Protein AF-A0ABD5V7X1-F1 (afdb_monomer_lite)

Organism: NCBI:txid175632

InterPro domains:
  IPR017853 Glycoside hydrolase superfamily [SSF51445] (12-212)
  IPR024778 Putative cellulase [PF12876] (12-210)

Foldseek 3Di:
DELVPDPDDFQEDELEAQCFLQCDVVGPNVDLLVVVVVCVVVPGQEYEYELLLLVLLVPQQDWWWFADLDCDDPRGDNGIGTGRSPPSVLVNLVSSVVVNRAYEYEHLNGQTPVRSLLVDQALVSLLSSVLSVVVVCVVSVRPVSYHAYASWEAPPPCSRPVNQANPPDPDGDACPDPVNVCSQVSNVVSNCVSVVPHHYHHDHDPGPPDDPPPDPPPPDD

Radius of gyration: 17.66 Å; chains: 1; bounding box: 49×40×43 Å

Secondary structure (DSSP, 8-state):
--GGG-SS---EEEEETHHHHT-STTSTTS-HHHHHHHHHHTT--EEEE---HHHHTT-TT-EEEE--S-SS-SSS-SS-EEEE-TTHHHHHHHHHHTTT-EEEEE------TT-GGGG--SHHHHHHHHHHHHHHHHHTT-GGGEEEEESSTTTT-TTT-TTTS-TTSSSPPPTTSHHHHHHHHHHHHHHHHH-TTS-EE----S-TT--TT--------

pLDDT: mean 90.42, std 16.02, range [33.44, 98.94]

Structure (mmCIF, N/CA/C/O backbone):
data_AF-A0ABD5V7X1-F1
#
_entry.id   AF-A0ABD5V7X1-F1
#
loop_
_atom_site.group_PDB
_atom_site.id
_atom_site.type_symbol
_atom_site.label_atom_id
_atom_site.label_alt_id
_atom_site.label_comp_id
_atom_site.label_asym_id
_atom_site.label_entity_id
_atom_site.label_seq_id
_atom_site.pdbx_PDB_ins_code
_atom_site.Cartn_x
_atom_site.Cartn_y
_atom_site.Cartn_z
_atom_site.occupancy
_atom_site.B_iso_or_equiv
_atom_site.auth_seq_id
_atom_site.auth_comp_id
_atom_site.auth_asym_id
_atom_site.auth_atom_id
_atom_site.pdbx_PDB_model_num
ATOM 1 N N . MET A 1 1 ? -12.935 -12.670 7.400 1.00 51.75 1 MET A N 1
ATOM 2 C CA . MET A 1 1 ? -14.136 -12.835 6.517 1.00 51.75 1 MET A CA 1
ATOM 3 C C . MET A 1 1 ? -13.842 -12.138 5.198 1.00 51.75 1 MET A C 1
ATOM 5 O O . MET A 1 1 ? -13.553 -10.950 5.226 1.00 51.75 1 MET A O 1
ATOM 9 N N . THR A 1 2 ? -13.835 -12.841 4.062 1.00 59.59 2 THR A N 1
ATOM 10 C CA . THR A 1 2 ? -13.321 -12.247 2.813 1.00 59.59 2 THR A CA 1
ATOM 11 C C . THR A 1 2 ? -14.348 -11.314 2.163 1.00 59.59 2 THR A C 1
ATOM 13 O O . THR A 1 2 ? -15.548 -11.418 2.426 1.00 59.59 2 THR A O 1
ATOM 16 N N . ILE A 1 3 ? -13.913 -10.400 1.283 1.00 69.62 3 ILE A N 1
ATOM 17 C CA . ILE A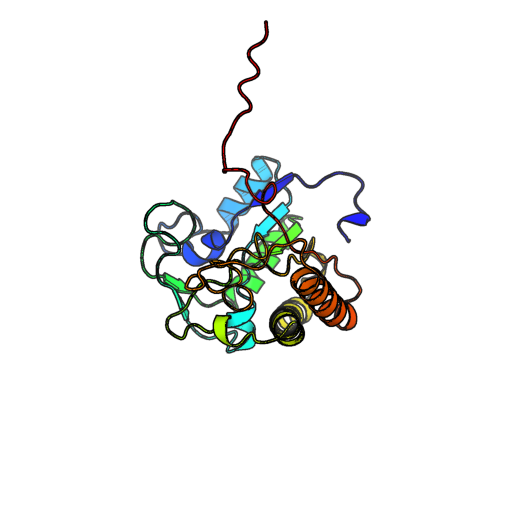 1 3 ? -14.821 -9.458 0.598 1.00 69.62 3 ILE A CA 1
ATOM 18 C C . ILE A 1 3 ? -15.945 -10.155 -0.191 1.00 69.62 3 ILE A C 1
ATOM 20 O O . ILE A 1 3 ? -16.997 -9.558 -0.408 1.00 69.62 3 ILE A O 1
ATOM 24 N N . VAL A 1 4 ? -15.746 -11.415 -0.601 1.00 68.62 4 VAL A N 1
ATOM 25 C CA . VAL A 1 4 ? -16.754 -12.197 -1.336 1.00 68.62 4 VAL A CA 1
ATOM 26 C C . VAL A 1 4 ? -17.822 -12.819 -0.435 1.00 68.62 4 VAL A C 1
ATOM 28 O O . VAL A 1 4 ? -18.866 -13.218 -0.943 1.00 68.62 4 VAL A O 1
ATOM 31 N N . ASP A 1 5 ? -17.596 -12.856 0.879 1.00 70.94 5 ASP A N 1
ATOM 32 C CA . ASP A 1 5 ? -18.510 -13.466 1.851 1.00 70.94 5 ASP A CA 1
ATOM 33 C C . ASP A 1 5 ? -19.473 -12.445 2.484 1.00 70.94 5 ASP A C 1
ATOM 35 O O . ASP A 1 5 ? -20.311 -12.816 3.303 1.00 70.94 5 ASP A O 1
ATOM 39 N N . ARG A 1 6 ? -19.349 -11.151 2.153 1.00 76.62 6 ARG A N 1
ATOM 40 C CA . ARG A 1 6 ? -20.097 -10.064 2.809 1.00 76.62 6 ARG A CA 1
ATOM 41 C C . ARG A 1 6 ? -21.517 -9.902 2.264 1.00 76.62 6 ARG A C 1
ATOM 43 O O . ARG A 1 6 ? -21.729 -9.832 1.056 1.00 76.62 6 ARG A O 1
ATOM 50 N N . ASP A 1 7 ? -22.466 -9.696 3.179 1.00 85.38 7 ASP A N 1
ATOM 51 C CA . ASP A 1 7 ? -23.884 -9.449 2.869 1.00 85.38 7 ASP A CA 1
ATOM 52 C C . ASP A 1 7 ? -24.161 -8.047 2.290 1.00 85.38 7 ASP A C 1
ATOM 54 O O . ASP A 1 7 ? -25.233 -7.792 1.736 1.00 85.38 7 ASP A O 1
ATOM 58 N N . SER A 1 8 ? -23.208 -7.115 2.412 1.00 89.38 8 SER A N 1
ATOM 59 C CA . SER A 1 8 ? -23.331 -5.744 1.911 1.00 89.38 8 SER A CA 1
ATOM 60 C C . SER A 1 8 ? -22.015 -5.204 1.334 1.00 89.38 8 SER A C 1
ATOM 62 O O . SER A 1 8 ? -20.938 -5.587 1.803 1.00 89.38 8 SER A O 1
ATOM 64 N N . PRO A 1 9 ? -22.072 -4.256 0.375 1.00 93.00 9 PRO A N 1
ATOM 65 C CA . PRO A 1 9 ? -20.883 -3.575 -0.137 1.00 93.00 9 PRO A CA 1
ATOM 66 C C . PRO A 1 9 ? -20.102 -2.824 0.951 1.00 93.00 9 PRO A C 1
ATOM 68 O O . PRO A 1 9 ? -20.678 -2.376 1.943 1.00 93.00 9 PRO A O 1
ATOM 71 N N . LEU A 1 10 ? -18.800 -2.638 0.721 1.00 94.44 10 LEU A N 1
ATOM 72 C CA . LEU A 1 10 ? -17.956 -1.749 1.519 1.00 94.44 10 LEU A CA 1
ATOM 73 C C . LEU A 1 10 ? -18.088 -0.301 1.026 1.00 94.44 10 LEU A C 1
ATOM 75 O O . LEU A 1 10 ? -18.021 -0.035 -0.177 1.00 94.44 10 LEU A O 1
ATOM 79 N N . ALA A 1 11 ? -18.227 0.635 1.959 1.00 97.19 11 ALA A N 1
ATOM 80 C CA . ALA A 1 11 ? -18.038 2.056 1.713 1.00 97.19 11 ALA A CA 1
ATOM 81 C C . ALA A 1 11 ? -16.560 2.377 1.958 1.00 97.19 11 ALA A C 1
ATOM 83 O O . ALA A 1 11 ? -16.112 2.433 3.104 1.00 97.19 11 ALA A O 1
ATOM 84 N N . ILE A 1 12 ? -15.801 2.549 0.873 1.00 97.75 12 ILE A N 1
ATOM 85 C CA . ILE A 1 12 ? -14.340 2.663 0.911 1.00 97.75 12 ILE A CA 1
ATOM 86 C C . ILE A 1 12 ? -13.846 4.085 0.628 1.00 97.75 12 ILE A C 1
ATOM 88 O O . ILE A 1 12 ? -14.340 4.748 -0.285 1.00 97.75 12 ILE A O 1
ATOM 92 N N . ALA A 1 13 ? -12.834 4.524 1.378 1.00 98.06 13 ALA A N 1
ATOM 93 C CA . ALA A 1 13 ? -12.051 5.724 1.087 1.00 98.06 13 ALA A CA 1
ATOM 94 C C . ALA A 1 13 ? -10.600 5.354 0.739 1.00 98.06 13 ALA A C 1
ATOM 96 O O . ALA A 1 13 ? -10.020 4.446 1.325 1.00 98.06 13 ALA A O 1
ATOM 97 N N . MET A 1 14 ? -9.997 6.053 -0.224 1.00 97.81 14 MET A N 1
ATOM 98 C CA . MET A 1 14 ? -8.575 5.893 -0.533 1.00 97.81 14 MET A CA 1
ATOM 99 C C . MET A 1 14 ? -7.770 6.908 0.270 1.00 97.81 14 MET A C 1
ATOM 101 O O . MET A 1 14 ? -7.997 8.107 0.124 1.00 97.81 14 MET A O 1
ATOM 105 N N . TRP A 1 15 ? -6.853 6.416 1.099 1.00 98.19 15 TRP A N 1
ATOM 106 C CA . TRP A 1 15 ? -5.887 7.225 1.852 1.00 98.19 15 TRP A CA 1
ATOM 107 C C . TRP A 1 15 ? -4.458 7.078 1.310 1.00 98.19 15 TRP A C 1
ATOM 109 O O . TRP A 1 15 ? -3.537 7.663 1.874 1.00 98.19 15 TRP A O 1
ATOM 119 N N . ASP A 1 16 ? -4.292 6.314 0.218 1.00 96.25 16 ASP A N 1
ATOM 120 C CA . ASP A 1 16 ? -3.057 6.172 -0.564 1.00 96.25 16 ASP A CA 1
ATOM 121 C C . ASP A 1 16 ? -1.821 5.997 0.328 1.00 96.25 16 ASP A C 1
ATOM 123 O O . ASP A 1 16 ? -1.853 5.163 1.224 1.00 96.25 16 ASP A O 1
ATOM 127 N N . PHE A 1 17 ? -0.745 6.735 0.095 1.00 97.25 17 PHE A N 1
ATOM 128 C CA . PHE A 1 17 ? 0.443 6.795 0.949 1.00 97.25 17 PHE A CA 1
ATOM 129 C C . PHE A 1 17 ? 0.343 7.909 2.010 1.00 97.25 17 PHE A C 1
ATOM 131 O O . PHE A 1 17 ? 1.178 8.001 2.912 1.00 97.25 17 PHE A O 1
ATOM 138 N N . SER A 1 18 ? -0.692 8.753 1.941 1.00 97.62 18 SER A N 1
ATOM 139 C CA . SER A 1 18 ? -0.931 9.859 2.874 1.00 97.62 18 SER A CA 1
ATOM 140 C C . SER A 1 18 ? -1.062 9.406 4.326 1.00 97.62 18 SER A C 1
ATOM 142 O O . SER A 1 18 ? -0.643 10.151 5.211 1.00 97.62 18 SER A O 1
ATOM 144 N N . TRP A 1 19 ? -1.606 8.207 4.576 1.00 98.38 19 TRP A N 1
ATOM 145 C CA . TRP A 1 19 ? -1.782 7.681 5.937 1.00 98.38 19 TRP A CA 1
ATOM 146 C C . TRP A 1 19 ? -0.476 7.641 6.739 1.00 98.38 19 TRP A C 1
ATOM 148 O O . TRP A 1 19 ? -0.515 7.859 7.950 1.00 98.38 19 TRP A O 1
ATOM 158 N N . LEU A 1 20 ? 0.657 7.420 6.059 1.00 98.25 20 LEU A N 1
ATOM 159 C CA . LEU A 1 20 ? 1.989 7.355 6.655 1.00 98.25 20 LEU A CA 1
ATOM 160 C C . LEU A 1 20 ? 2.803 8.626 6.386 1.00 98.25 20 LEU A C 1
ATOM 162 O O . LEU A 1 20 ? 3.347 9.215 7.314 1.00 98.25 20 LEU A O 1
ATOM 166 N N . GLU A 1 21 ? 2.850 9.113 5.141 1.00 97.19 21 GLU A N 1
ATOM 167 C CA . GLU A 1 21 ? 3.663 10.293 4.783 1.00 97.19 21 GLU A CA 1
ATOM 168 C C . GLU A 1 21 ? 3.180 11.590 5.451 1.00 97.19 21 GLU A C 1
ATOM 170 O O . GLU A 1 21 ? 3.944 12.546 5.585 1.00 97.19 21 GLU A O 1
ATOM 175 N N . ARG A 1 22 ? 1.915 11.640 5.886 1.00 95.62 22 ARG A N 1
ATOM 176 C CA . ARG A 1 22 ? 1.334 12.783 6.607 1.00 95.62 22 ARG A CA 1
ATOM 177 C C . ARG A 1 22 ? 1.084 12.484 8.090 1.00 95.62 22 ARG A C 1
ATOM 179 O O . ARG A 1 22 ? 0.314 13.206 8.732 1.00 95.62 22 ARG A O 1
ATOM 186 N N . HIS A 1 23 ? 1.735 11.450 8.625 1.00 95.81 23 HIS A N 1
ATOM 187 C CA . HIS A 1 23 ? 1.761 11.103 10.046 1.00 95.81 23 HIS A CA 1
ATOM 188 C C . HIS A 1 23 ? 2.939 11.801 10.751 1.00 95.81 23 HIS A C 1
ATOM 190 O O . HIS A 1 23 ? 3.911 11.188 11.180 1.00 95.81 23 HIS A O 1
ATOM 196 N N . TYR A 1 24 ? 2.870 13.129 10.825 1.00 91.69 24 TYR A N 1
ATOM 197 C CA . TYR A 1 24 ? 3.821 13.982 11.545 1.00 91.69 24 TYR A CA 1
ATOM 198 C C . TYR A 1 24 ? 3.052 14.997 12.399 1.00 91.69 24 TYR A C 1
ATOM 200 O O . TYR A 1 24 ? 1.845 15.162 12.227 1.00 91.69 24 TYR A O 1
ATOM 208 N N . GLU A 1 25 ? 3.720 15.701 13.315 1.00 91.88 25 GLU A N 1
ATOM 209 C CA . GLU A 1 25 ? 3.067 16.700 14.173 1.00 91.88 25 GLU A CA 1
ATOM 210 C C . GLU A 1 25 ? 2.360 17.791 13.342 1.00 91.88 25 GLU A C 1
ATOM 212 O O . GLU A 1 25 ? 2.986 18.518 12.571 1.00 91.88 25 GLU A O 1
ATOM 217 N N . GLY A 1 26 ? 1.034 17.898 13.480 1.00 90.12 26 GLY A N 1
ATOM 218 C CA . GLY A 1 26 ? 0.204 18.822 12.696 1.00 90.12 26 GLY A CA 1
ATOM 219 C C . GLY A 1 26 ? -0.126 18.352 11.271 1.00 90.12 26 GLY A C 1
ATOM 220 O O . GLY A 1 26 ? -0.807 19.069 10.535 1.00 90.12 26 GLY A O 1
ATOM 221 N N . GLY A 1 27 ? 0.331 17.164 10.870 1.00 91.56 27 GLY A N 1
ATOM 222 C CA . GLY A 1 27 ? -0.072 16.501 9.635 1.00 91.56 27 GLY A CA 1
ATOM 223 C C . GLY A 1 27 ? -1.517 16.000 9.697 1.00 91.56 27 GLY A C 1
ATOM 224 O O . GLY A 1 27 ? -2.065 15.744 10.765 1.00 91.56 27 GLY A O 1
ATOM 225 N N . ALA A 1 28 ? -2.150 15.836 8.533 1.00 92.62 28 ALA A N 1
ATOM 226 C CA . ALA A 1 28 ? -3.561 15.440 8.455 1.00 92.62 28 ALA A CA 1
ATOM 227 C C . ALA A 1 28 ? -3.844 14.036 9.026 1.00 92.62 28 ALA A C 1
ATOM 229 O O . ALA A 1 28 ? -4.995 13.729 9.322 1.00 92.62 28 ALA A O 1
ATOM 230 N N . TYR A 1 29 ? -2.807 13.206 9.173 1.00 96.56 29 TYR A N 1
ATOM 231 C CA . TYR A 1 29 ? -2.902 11.841 9.682 1.00 96.56 29 TYR A CA 1
ATOM 232 C C . TYR A 1 29 ? -2.136 11.663 10.998 1.00 96.56 29 TYR A C 1
ATOM 234 O O . TYR A 1 29 ? -1.774 10.546 11.343 1.00 96.56 29 TYR A O 1
ATOM 242 N N . SER A 1 30 ? -1.874 12.747 11.740 1.00 96.25 30 SER A N 1
ATOM 243 C CA . SER A 1 30 ? -1.061 12.722 12.966 1.00 96.25 30 SER A CA 1
ATOM 244 C C . SER A 1 30 ? -1.640 11.861 14.095 1.00 96.25 30 SER A C 1
ATOM 246 O O . SER A 1 30 ? -0.887 11.363 14.922 1.00 96.25 30 SER A O 1
ATOM 248 N N . ASP A 1 31 ? -2.965 11.694 14.143 1.00 98.06 31 ASP A N 1
ATOM 249 C CA . ASP A 1 31 ? -3.665 10.844 15.111 1.00 98.06 31 ASP A CA 1
ATOM 250 C C . ASP A 1 31 ? -4.595 9.883 14.367 1.00 98.06 31 ASP A C 1
ATOM 252 O O . ASP A 1 31 ? -5.721 10.234 14.006 1.00 98.06 31 ASP A O 1
ATOM 256 N N . TRP A 1 32 ? -4.112 8.661 14.122 1.00 98.56 32 TRP A N 1
ATOM 257 C CA . TRP A 1 32 ? -4.890 7.621 13.449 1.00 98.56 32 TRP A CA 1
ATOM 258 C C . TRP A 1 32 ? -6.173 7.258 14.201 1.00 98.56 32 TRP A C 1
ATOM 260 O O . TRP A 1 32 ? -7.182 6.976 13.560 1.00 98.56 32 TRP A O 1
ATOM 270 N N . GLY A 1 33 ? -6.168 7.294 15.537 1.00 98.44 33 GLY A N 1
ATOM 271 C CA . GLY A 1 33 ? -7.351 6.974 16.336 1.00 98.44 33 GLY A CA 1
ATOM 272 C C . GLY A 1 33 ? -8.485 7.951 16.051 1.00 98.44 33 GLY A C 1
ATOM 273 O O . GLY A 1 33 ? -9.582 7.531 15.680 1.00 98.44 33 GLY A O 1
ATOM 274 N N . GLN A 1 34 ? -8.190 9.251 16.126 1.00 98.25 34 GLN A N 1
ATOM 275 C CA . GLN A 1 34 ? -9.168 10.297 15.831 1.00 98.25 34 GLN A CA 1
ATOM 276 C C . GLN A 1 34 ? -9.701 10.193 14.395 1.00 98.25 34 GLN A C 1
ATOM 278 O O . GLN A 1 34 ? -10.915 10.209 14.184 1.00 98.25 34 GLN A O 1
ATOM 283 N N . ILE A 1 35 ? -8.822 10.104 13.392 1.00 98.12 35 ILE A N 1
ATOM 284 C CA . ILE A 1 35 ? -9.267 10.148 11.989 1.00 98.12 35 ILE A CA 1
ATOM 285 C C . ILE A 1 35 ? -10.030 8.883 11.567 1.00 98.12 35 ILE A C 1
ATOM 287 O O . ILE A 1 35 ? -10.894 8.963 10.693 1.00 98.12 35 ILE A O 1
ATOM 291 N N . LEU A 1 36 ? -9.743 7.725 12.174 1.00 98.75 36 LEU A N 1
ATOM 292 C CA . LEU A 1 36 ? -10.492 6.490 11.934 1.00 98.75 36 LEU A CA 1
ATOM 293 C C . LEU A 1 36 ? -11.872 6.555 12.602 1.00 98.75 36 LEU A C 1
ATOM 295 O O . LEU A 1 36 ? -12.862 6.172 11.981 1.00 98.75 36 LEU A O 1
ATOM 299 N N . ASP A 1 37 ? -11.985 7.123 13.807 1.00 98.62 37 ASP A N 1
ATOM 300 C CA . ASP A 1 37 ? -13.294 7.400 14.421 1.00 98.62 37 ASP A CA 1
ATOM 301 C C . ASP A 1 37 ? -14.117 8.330 13.517 1.00 98.62 37 ASP A C 1
ATOM 303 O O . ASP A 1 37 ? -15.279 8.078 13.196 1.00 98.62 37 ASP A O 1
ATOM 307 N N . GLU A 1 38 ? -13.486 9.379 13.005 1.00 98.50 38 GLU A N 1
ATOM 308 C CA . GLU A 1 38 ? -14.086 10.310 12.060 1.00 98.50 38 GLU A CA 1
ATOM 309 C C . GLU A 1 38 ? -14.520 9.658 10.733 1.00 98.50 38 GLU A C 1
ATOM 311 O O . GLU A 1 38 ? -15.578 10.007 10.189 1.00 98.50 38 GLU A O 1
ATOM 316 N N . LEU A 1 39 ? -13.733 8.717 10.206 1.00 98.44 39 LEU A N 1
ATOM 317 C CA . LEU A 1 39 ? -14.060 7.916 9.025 1.00 98.44 39 LEU A CA 1
ATOM 318 C C . LEU A 1 39 ? -15.339 7.093 9.259 1.00 98.44 39 LEU A C 1
ATOM 320 O O . LEU A 1 39 ? -16.254 7.137 8.429 1.00 98.44 39 LEU A O 1
ATOM 324 N N . THR A 1 40 ? -15.433 6.416 10.409 1.00 97.81 40 THR A N 1
ATOM 325 C CA . THR A 1 40 ? -16.598 5.586 10.772 1.00 97.81 40 THR A CA 1
ATOM 326 C C . THR A 1 40 ? -17.864 6.422 10.964 1.00 97.81 40 THR A C 1
ATOM 328 O O . THR A 1 40 ? -18.921 6.058 10.449 1.00 97.81 40 THR A O 1
ATOM 331 N N . VAL A 1 41 ? -17.768 7.603 11.593 1.00 98.25 41 VAL A N 1
ATOM 332 C CA . VAL A 1 41 ? -18.894 8.551 11.741 1.00 98.25 41 VAL A CA 1
ATOM 333 C C . VAL A 1 41 ? -19.453 8.986 10.382 1.00 98.25 41 VAL A C 1
ATOM 335 O O . VAL A 1 41 ? -20.656 9.211 10.245 1.00 98.25 41 VAL A O 1
ATOM 338 N N . ARG A 1 42 ? -18.599 9.082 9.356 1.00 98.38 42 ARG A N 1
ATOM 339 C CA . ARG A 1 42 ? -19.002 9.415 7.978 1.00 98.38 42 ARG A CA 1
ATOM 340 C C . ARG A 1 42 ? -19.594 8.220 7.216 1.00 98.38 42 ARG A C 1
ATOM 342 O O . ARG A 1 42 ? -20.076 8.408 6.101 1.00 98.38 42 ARG A O 1
ATOM 349 N N . GLY A 1 43 ? -19.598 7.027 7.811 1.00 97.56 43 GLY A N 1
ATOM 350 C CA . GLY A 1 43 ? -20.207 5.814 7.263 1.00 97.56 43 GLY A CA 1
ATOM 351 C C . GLY A 1 43 ? -19.289 4.979 6.370 1.00 97.56 43 GLY A C 1
ATOM 352 O O . GLY A 1 43 ? -19.775 4.066 5.705 1.00 97.56 43 GLY A O 1
ATOM 353 N N . TYR A 1 44 ? -17.988 5.275 6.334 1.00 98.38 44 TYR A N 1
ATOM 354 C CA . TYR A 1 44 ? -17.009 4.416 5.670 1.00 98.38 44 TYR A CA 1
ATOM 355 C C . TYR A 1 44 ? -16.609 3.270 6.601 1.00 98.38 44 TYR A C 1
ATOM 357 O O . TYR A 1 44 ? -16.413 3.471 7.797 1.00 98.38 44 TYR A O 1
ATOM 365 N N . ASN A 1 45 ? -16.466 2.075 6.037 1.00 97.38 45 ASN A N 1
ATOM 366 C CA . ASN A 1 45 ? -16.047 0.860 6.742 1.00 97.38 45 ASN A CA 1
ATOM 367 C C . ASN A 1 45 ? -14.905 0.136 6.017 1.00 97.38 45 ASN A C 1
ATOM 369 O O . ASN A 1 45 ? -14.638 -1.037 6.270 1.00 97.38 45 ASN A O 1
ATOM 373 N N . ALA A 1 46 ? -14.248 0.824 5.083 1.00 98.19 46 ALA A N 1
ATOM 374 C CA . ALA A 1 46 ? -13.054 0.319 4.443 1.00 98.19 46 ALA A CA 1
ATOM 375 C C . ALA A 1 46 ? -12.097 1.432 4.019 1.00 98.19 46 ALA A C 1
ATOM 377 O O . ALA A 1 46 ? -12.509 2.558 3.716 1.00 98.19 46 ALA A O 1
ATOM 378 N N . LEU A 1 47 ? -10.821 1.072 3.916 1.00 98.62 47 LEU A N 1
ATOM 379 C CA . LEU A 1 47 ? -9.751 1.930 3.416 1.00 98.62 47 LEU A CA 1
ATOM 380 C C . LEU A 1 47 ? -8.979 1.272 2.276 1.00 98.62 47 LEU A C 1
ATOM 382 O O . LEU A 1 47 ? -8.873 0.054 2.231 1.00 98.62 47 LEU A O 1
ATOM 386 N N . ARG A 1 48 ? -8.407 2.075 1.373 1.00 98.75 48 ARG A N 1
ATOM 387 C CA . ARG A 1 48 ? -7.359 1.656 0.425 1.00 98.75 48 ARG A CA 1
ATOM 388 C C . ARG A 1 48 ? -6.081 2.444 0.695 1.00 98.75 48 ARG A C 1
ATOM 390 O O . ARG A 1 48 ? -6.114 3.672 0.576 1.00 98.75 48 ARG A O 1
ATOM 397 N N . ILE A 1 49 ? -4.985 1.750 1.000 1.00 98.88 49 ILE A N 1
ATOM 398 C CA . ILE A 1 49 ? -3.699 2.353 1.401 1.00 98.88 49 ILE A CA 1
ATOM 399 C C . ILE A 1 49 ? -2.505 1.768 0.636 1.00 98.88 49 ILE A C 1
ATOM 401 O O . ILE A 1 49 ? -2.601 0.663 0.098 1.00 98.88 49 ILE A O 1
ATOM 405 N N . ASP A 1 50 ? -1.384 2.493 0.643 1.00 98.81 50 ASP A N 1
ATOM 406 C CA . ASP A 1 50 ? -0.055 2.019 0.243 1.00 98.81 50 ASP A CA 1
ATOM 407 C C . ASP A 1 50 ? 0.709 1.448 1.441 1.00 98.81 50 ASP A C 1
ATOM 409 O O . ASP A 1 50 ? 1.026 2.201 2.364 1.00 98.81 50 ASP A O 1
ATOM 413 N N . PRO A 1 51 ? 1.014 0.138 1.451 1.00 98.75 51 PRO A N 1
ATOM 414 C CA . PRO A 1 51 ? 1.797 -0.485 2.511 1.00 98.75 51 PRO A CA 1
ATOM 415 C C . PRO A 1 51 ? 3.293 -0.599 2.173 1.00 98.75 51 PRO A C 1
ATOM 417 O O . PRO A 1 51 ? 4.023 -1.248 2.910 1.00 98.75 51 PRO A O 1
ATOM 420 N N . TYR A 1 52 ? 3.759 -0.006 1.065 1.00 98.81 52 TYR A N 1
ATOM 421 C CA . TYR A 1 52 ? 5.174 0.025 0.667 1.00 98.81 52 TYR A CA 1
ATOM 422 C C . TYR A 1 52 ? 5.859 -1.360 0.622 1.00 98.81 52 TYR A C 1
ATOM 424 O O . TYR A 1 52 ? 6.936 -1.532 1.202 1.00 98.81 52 TYR A O 1
ATOM 432 N N . PRO A 1 53 ? 5.294 -2.353 -0.095 1.00 98.88 53 PRO A N 1
ATOM 433 C CA . PRO A 1 53 ? 5.805 -3.728 -0.096 1.00 98.88 53 PRO A CA 1
ATOM 434 C C . PRO A 1 53 ? 7.278 -3.813 -0.523 1.00 98.88 53 PRO A C 1
ATOM 436 O O . PRO A 1 53 ? 8.050 -4.593 0.026 1.00 98.88 53 PRO A O 1
ATOM 439 N N . HIS A 1 54 ? 7.708 -2.970 -1.469 1.00 98.69 54 HIS A N 1
ATOM 440 C CA . HIS A 1 54 ? 9.095 -2.933 -1.947 1.00 98.69 54 HIS A CA 1
ATOM 441 C C . HIS A 1 54 ? 10.094 -2.417 -0.909 1.00 98.69 54 HIS A C 1
ATOM 443 O O . HIS A 1 54 ? 11.265 -2.770 -0.990 1.00 98.69 54 HIS A O 1
ATOM 449 N N . LEU A 1 55 ? 9.659 -1.583 0.039 1.00 98.69 55 LEU A N 1
ATOM 450 C CA . LEU A 1 55 ? 10.514 -1.111 1.129 1.00 98.69 55 LEU A CA 1
ATOM 451 C C . LEU A 1 55 ? 10.582 -2.158 2.240 1.00 98.69 55 LEU A C 1
ATOM 453 O O . LEU A 1 55 ? 11.674 -2.464 2.716 1.00 98.69 55 LEU A O 1
ATOM 457 N N . VAL A 1 56 ? 9.431 -2.752 2.579 1.00 98.69 56 VAL A N 1
ATOM 458 C CA . VAL A 1 56 ? 9.324 -3.828 3.577 1.00 98.69 56 VAL A CA 1
ATOM 459 C C . VAL A 1 56 ? 10.183 -5.029 3.197 1.00 98.69 56 VAL A C 1
ATOM 461 O O . VAL A 1 56 ? 10.962 -5.499 4.015 1.00 98.69 56 VAL A O 1
ATOM 464 N N . SER A 1 57 ? 10.126 -5.455 1.936 1.00 98.62 57 SER A N 1
ATOM 465 C CA . SER A 1 57 ? 10.923 -6.574 1.415 1.00 98.62 57 SER A CA 1
ATOM 466 C C . SER A 1 57 ? 12.441 -6.350 1.493 1.00 98.62 57 SER A C 1
ATOM 468 O O . SER A 1 57 ? 13.209 -7.306 1.576 1.00 98.62 57 SER A O 1
ATOM 470 N N . ILE A 1 58 ? 12.907 -5.094 1.478 1.00 98.25 58 ILE A N 1
ATOM 471 C CA . ILE A 1 58 ? 14.343 -4.791 1.584 1.00 98.25 58 ILE A CA 1
ATOM 472 C C . ILE A 1 58 ? 14.780 -4.679 3.041 1.00 98.25 58 ILE A C 1
ATOM 474 O O . ILE A 1 58 ? 15.779 -5.286 3.427 1.00 98.25 58 ILE A O 1
ATOM 478 N N . ASP A 1 59 ? 14.094 -3.841 3.815 1.00 98.12 59 ASP A N 1
ATOM 479 C CA . ASP A 1 59 ? 14.383 -3.629 5.231 1.00 98.12 59 ASP A CA 1
ATOM 480 C C . ASP A 1 59 ? 13.128 -3.061 5.930 1.00 98.12 59 ASP A C 1
ATOM 482 O O . ASP A 1 59 ? 12.864 -1.852 5.835 1.00 98.12 59 ASP A O 1
ATOM 486 N N . PRO A 1 60 ? 12.338 -3.913 6.614 1.00 97.31 60 PRO A N 1
ATOM 487 C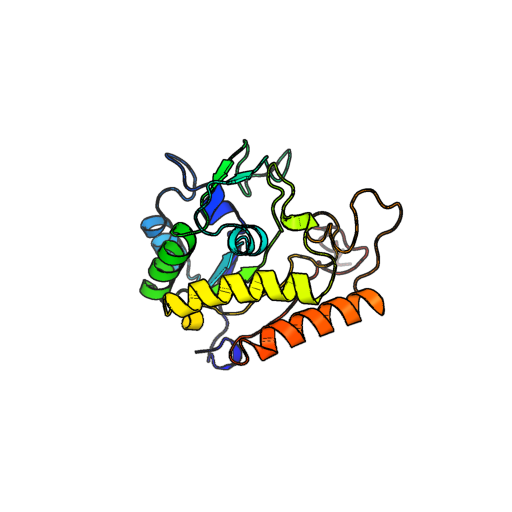 CA . PRO A 1 60 ? 11.031 -3.542 7.158 1.00 97.31 60 PRO A CA 1
ATOM 488 C C . PRO A 1 60 ? 11.086 -2.432 8.206 1.00 97.31 60 PRO A C 1
ATOM 490 O O . PRO A 1 60 ? 10.174 -1.604 8.292 1.00 97.31 60 PRO A O 1
ATOM 493 N N . TYR A 1 61 ? 12.171 -2.397 8.980 1.00 98.06 61 TYR A N 1
ATOM 494 C CA . TYR A 1 61 ? 12.343 -1.496 10.118 1.00 98.06 61 TYR A CA 1
ATOM 495 C C . TYR A 1 61 ? 13.232 -0.295 9.793 1.00 98.06 61 TYR A C 1
ATOM 497 O O . TYR A 1 61 ? 13.518 0.514 10.677 1.00 98.06 61 TYR A O 1
ATOM 505 N N . ARG A 1 62 ? 13.680 -0.147 8.545 1.00 97.81 62 ARG A N 1
ATOM 506 C CA . ARG A 1 62 ? 14.479 1.002 8.126 1.00 97.81 62 ARG A CA 1
ATOM 507 C C . ARG A 1 62 ? 13.635 2.269 8.006 1.00 97.81 62 ARG A C 1
ATOM 509 O O . ARG A 1 62 ? 12.505 2.245 7.527 1.00 97.81 62 ARG A O 1
ATOM 516 N N . GLU A 1 63 ? 14.236 3.399 8.377 1.00 98.06 63 GLU A N 1
ATOM 517 C CA . GLU A 1 63 ? 13.737 4.721 8.000 1.00 98.06 63 GLU A CA 1
ATOM 518 C C . GLU A 1 63 ? 14.131 5.038 6.545 1.00 98.06 63 GLU A C 1
ATOM 520 O O . GLU A 1 63 ? 15.309 5.001 6.162 1.00 98.06 63 GLU A O 1
ATOM 525 N N . TRP A 1 64 ? 13.129 5.346 5.730 1.00 97.88 64 TRP A N 1
ATOM 526 C CA . TRP A 1 64 ? 13.231 5.629 4.306 1.00 97.88 64 TRP A CA 1
ATOM 527 C C . TRP A 1 64 ? 12.974 7.104 4.025 1.00 97.88 64 TRP A C 1
ATOM 529 O O . TRP A 1 64 ? 12.026 7.694 4.538 1.00 97.88 64 TRP A O 1
ATOM 539 N N . THR A 1 65 ? 13.800 7.680 3.152 1.00 97.50 65 THR A N 1
ATOM 540 C CA . THR A 1 65 ? 13.641 9.055 2.670 1.00 97.50 65 THR A CA 1
ATOM 541 C C . THR A 1 65 ? 12.905 9.058 1.345 1.00 97.50 65 THR A C 1
ATOM 543 O O . THR A 1 65 ? 13.438 8.563 0.347 1.00 97.50 65 THR A O 1
ATOM 546 N N . LEU A 1 66 ? 11.714 9.655 1.330 1.00 95.94 66 LEU A N 1
ATOM 547 C CA . LEU A 1 66 ? 10.845 9.742 0.161 1.00 95.94 66 LEU A CA 1
ATOM 548 C C . LEU A 1 66 ? 10.726 11.204 -0.300 1.00 95.94 66 LEU A C 1
ATOM 550 O O . LEU A 1 66 ? 10.195 12.027 0.450 1.00 95.94 66 LEU A O 1
ATOM 554 N N . PRO A 1 67 ? 11.203 11.580 -1.501 1.00 92.75 67 PRO A N 1
ATOM 555 C CA . PRO A 1 67 ? 10.858 12.873 -2.093 1.00 92.75 67 PRO A CA 1
ATOM 556 C C . PRO A 1 67 ? 9.341 12.979 -2.343 1.00 92.75 67 PRO A C 1
ATOM 558 O O . PRO A 1 67 ? 8.681 11.944 -2.471 1.00 92.75 67 PRO A O 1
ATOM 561 N N . PRO A 1 68 ? 8.774 14.195 -2.460 1.00 89.94 68 PRO A N 1
ATOM 562 C CA . PRO A 1 68 ? 7.358 14.389 -2.782 1.00 89.94 68 PRO A CA 1
ATOM 563 C C . PRO A 1 68 ? 6.905 13.566 -3.993 1.00 89.94 68 PRO A C 1
ATOM 565 O O . PRO A 1 68 ? 7.639 13.428 -4.969 1.00 89.94 68 PRO A O 1
ATOM 568 N N . ALA A 1 69 ? 5.692 13.010 -3.935 1.00 83.69 69 ALA A N 1
ATOM 569 C CA . ALA A 1 69 ? 5.127 12.230 -5.042 1.00 83.69 69 ALA A CA 1
ATOM 570 C C . ALA A 1 69 ? 4.781 13.087 -6.259 1.00 83.69 69 ALA A C 1
ATOM 572 O O . ALA A 1 69 ? 4.859 12.623 -7.394 1.00 83.69 69 ALA A O 1
ATOM 573 N N . PHE A 1 70 ? 4.385 14.329 -5.997 1.00 79.31 70 PHE A N 1
ATOM 574 C CA . PHE A 1 70 ? 3.915 15.281 -6.983 1.00 79.31 70 PHE A CA 1
ATOM 575 C C . PHE A 1 70 ? 4.444 16.669 -6.633 1.00 79.31 70 PHE A C 1
ATOM 577 O O . PHE A 1 70 ? 4.546 17.016 -5.457 1.00 79.31 70 PHE A O 1
ATOM 584 N N . ASP A 1 71 ? 4.686 17.491 -7.653 1.00 65.69 71 ASP A N 1
ATOM 585 C CA . ASP A 1 71 ? 5.012 18.910 -7.462 1.00 65.69 71 ASP A CA 1
ATOM 586 C C . ASP A 1 71 ? 3.800 19.721 -6.957 1.00 65.69 71 ASP A C 1
ATOM 588 O O . ASP A 1 71 ? 3.959 20.781 -6.353 1.00 65.69 71 ASP A O 1
ATOM 592 N N . ALA A 1 72 ? 2.576 19.234 -7.211 1.00 58.91 72 ALA A N 1
ATOM 593 C CA . ALA A 1 72 ? 1.323 19.849 -6.783 1.00 58.91 72 ALA A CA 1
ATOM 594 C C . ALA A 1 72 ? 0.269 18.782 -6.438 1.00 58.91 72 ALA A C 1
ATOM 596 O O . ALA A 1 72 ? -0.138 18.000 -7.296 1.00 58.91 72 ALA A O 1
ATOM 597 N N . GLY A 1 73 ? -0.194 18.772 -5.188 1.00 68.88 73 GLY A N 1
ATOM 598 C CA . GLY A 1 73 ? -1.233 17.875 -4.683 1.00 68.88 73 GLY A CA 1
ATOM 599 C C . GLY A 1 73 ? -1.215 17.805 -3.156 1.00 68.88 73 GLY A C 1
ATOM 600 O O . GLY A 1 73 ? -0.188 18.073 -2.538 1.00 68.88 73 GLY A O 1
ATOM 601 N N . ASP A 1 74 ? -2.348 17.438 -2.557 1.00 79.00 74 ASP A N 1
ATOM 602 C CA . ASP A 1 74 ? -2.461 17.233 -1.103 1.00 79.00 74 ASP A CA 1
ATOM 603 C C . ASP A 1 74 ? -2.358 15.744 -0.699 1.00 79.00 74 ASP A C 1
ATOM 605 O O . ASP A 1 74 ? -2.519 15.413 0.477 1.00 79.00 74 ASP A O 1
ATOM 609 N N . TRP A 1 75 ? -2.066 14.854 -1.661 1.00 84.00 75 TRP A N 1
ATOM 610 C CA . TRP A 1 75 ? -1.774 13.433 -1.430 1.00 84.00 75 TRP A CA 1
ATOM 611 C C . TRP A 1 75 ? -0.290 13.213 -1.129 1.00 84.00 75 TRP A C 1
ATOM 613 O O . TRP A 1 75 ? 0.578 13.683 -1.866 1.00 84.00 75 TRP A O 1
ATOM 623 N N . GLY A 1 76 ? -0.010 12.473 -0.060 1.00 88.25 76 GLY A N 1
ATOM 624 C CA . GLY A 1 76 ? 1.331 12.272 0.479 1.00 88.25 76 GLY A CA 1
ATOM 625 C C . GLY A 1 76 ? 1.931 13.533 1.085 1.00 88.25 76 GLY A C 1
ATOM 626 O O . GLY A 1 76 ? 1.230 14.506 1.399 1.00 88.25 76 GLY A O 1
ATOM 627 N N . ALA A 1 77 ? 3.245 13.509 1.282 1.00 84.69 77 ALA A N 1
ATOM 628 C CA . ALA A 1 77 ? 3.972 14.667 1.779 1.00 84.69 77 ALA A CA 1
ATOM 629 C C . ALA A 1 77 ? 4.275 15.668 0.652 1.00 84.69 77 ALA A C 1
ATOM 631 O O . ALA A 1 77 ? 4.735 15.302 -0.430 1.00 84.69 77 ALA A O 1
ATOM 632 N N . SER A 1 78 ? 4.061 16.959 0.930 1.00 85.50 78 SER A N 1
ATOM 633 C CA . SER A 1 78 ? 4.420 18.068 0.028 1.00 85.50 78 SER A CA 1
ATOM 634 C C . SER A 1 78 ? 5.911 18.425 0.073 1.00 85.50 78 SER A C 1
ATOM 636 O O . SER A 1 78 ? 6.397 19.223 -0.727 1.00 85.50 78 SER A O 1
ATOM 638 N N . THR A 1 79 ? 6.645 17.835 1.013 1.00 87.31 79 THR A N 1
ATOM 639 C CA . THR A 1 79 ? 8.098 17.924 1.161 1.00 87.31 79 THR A CA 1
ATOM 640 C C . THR A 1 79 ? 8.666 16.524 1.340 1.00 87.31 79 THR A C 1
ATOM 642 O O . THR A 1 79 ? 7.917 15.575 1.545 1.00 87.31 79 THR A O 1
ATOM 645 N N . THR A 1 80 ? 9.990 16.385 1.282 1.00 91.25 80 THR A N 1
ATOM 646 C CA . THR A 1 80 ? 10.641 15.110 1.591 1.00 91.25 80 THR A CA 1
ATOM 647 C C . THR A 1 80 ? 10.167 14.575 2.944 1.00 91.25 80 THR A C 1
ATOM 649 O O . THR A 1 80 ? 10.241 15.292 3.945 1.00 91.25 80 THR A O 1
ATOM 652 N N . ALA A 1 81 ? 9.691 13.332 2.955 1.00 92.69 81 ALA A N 1
ATOM 653 C CA . ALA A 1 81 ? 9.231 12.625 4.140 1.00 92.69 81 ALA A CA 1
ATOM 654 C C . ALA A 1 81 ? 10.260 11.588 4.594 1.00 92.69 81 ALA A C 1
ATOM 656 O O . ALA A 1 81 ? 10.936 10.967 3.771 1.00 92.69 81 ALA A O 1
ATOM 657 N N . GLN A 1 82 ? 10.328 11.390 5.908 1.00 95.56 82 GLN A N 1
ATOM 658 C CA . GLN A 1 82 ? 10.958 10.228 6.523 1.00 95.56 82 GLN A CA 1
ATOM 659 C C . GLN A 1 82 ? 9.841 9.287 6.954 1.00 95.56 82 GLN A C 1
ATOM 661 O O . GLN A 1 82 ? 8.945 9.706 7.687 1.00 95.56 82 GLN A O 1
ATOM 666 N N . VAL A 1 83 ? 9.873 8.044 6.487 1.00 96.56 83 VAL A N 1
ATOM 667 C CA . VAL A 1 83 ? 8.878 7.034 6.859 1.00 96.56 83 VAL A CA 1
ATOM 668 C C . VAL A 1 83 ? 9.560 5.762 7.330 1.00 96.56 83 VAL A C 1
ATOM 670 O O . VAL A 1 83 ? 10.569 5.344 6.771 1.00 96.56 83 VAL A O 1
ATOM 673 N N . GLN A 1 84 ? 8.983 5.117 8.333 1.00 98.12 84 GLN A N 1
ATOM 674 C CA . GLN A 1 84 ? 9.352 3.774 8.759 1.00 98.12 84 GLN A CA 1
ATOM 675 C C . GLN A 1 84 ? 8.094 2.915 8.635 1.00 98.12 84 GLN A C 1
ATOM 677 O O . GLN A 1 84 ? 7.081 3.231 9.257 1.00 98.12 84 GLN A O 1
ATOM 682 N N . VAL A 1 85 ? 8.118 1.891 7.778 1.00 98.56 85 VAL A N 1
ATOM 683 C CA . VAL A 1 85 ? 6.890 1.159 7.418 1.00 98.56 85 VAL A CA 1
ATOM 684 C C . VAL A 1 85 ? 6.451 0.231 8.547 1.00 98.56 85 VAL A C 1
ATOM 686 O O . VAL A 1 85 ? 5.284 0.262 8.930 1.00 98.56 85 VAL A O 1
ATOM 689 N N . LEU A 1 86 ? 7.372 -0.546 9.126 1.00 98.62 86 LEU A N 1
ATOM 690 C CA . LEU A 1 86 ? 7.129 -1.275 10.370 1.00 98.62 86 LEU A CA 1
ATOM 691 C C . LEU A 1 86 ? 7.846 -0.598 11.542 1.00 98.62 86 LEU A C 1
ATOM 693 O O . LEU A 1 86 ? 9.012 -0.228 11.411 1.00 98.62 86 LEU A O 1
ATOM 697 N N . PRO A 1 87 ? 7.166 -0.416 12.692 1.00 98.50 87 PRO A N 1
ATOM 698 C CA . PRO A 1 87 ? 5.893 -1.043 13.087 1.00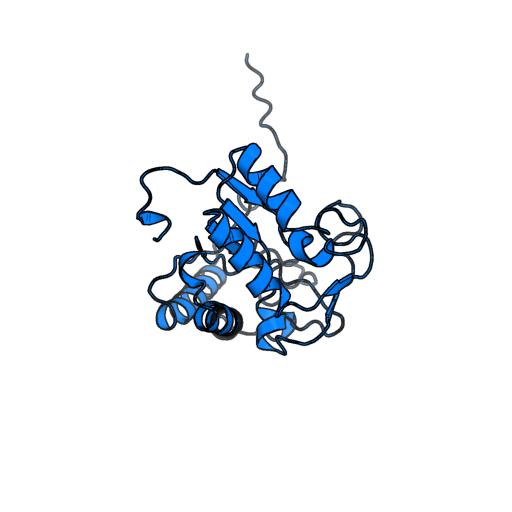 98.50 87 PRO A CA 1
ATOM 699 C C . PRO A 1 87 ? 4.612 -0.280 12.683 1.00 98.50 87 PRO A C 1
ATOM 701 O O . PRO A 1 87 ? 3.515 -0.747 12.979 1.00 98.50 87 PRO A O 1
ATOM 704 N N . ALA A 1 88 ? 4.728 0.871 12.012 1.00 98.75 88 ALA A N 1
ATOM 705 C CA . ALA A 1 88 ? 3.608 1.774 11.722 1.00 98.75 88 ALA A CA 1
ATOM 706 C C . ALA A 1 88 ? 2.411 1.100 11.024 1.00 98.75 88 ALA A C 1
ATOM 708 O O . ALA A 1 88 ? 1.264 1.352 11.388 1.00 98.75 88 ALA A O 1
ATOM 709 N N . LEU A 1 89 ? 2.661 0.227 10.044 1.00 98.88 89 LEU A N 1
ATOM 710 C CA . LEU A 1 89 ? 1.604 -0.496 9.332 1.00 98.88 89 LEU A CA 1
ATOM 711 C C . LEU A 1 89 ? 0.830 -1.441 10.253 1.00 98.88 89 LEU A C 1
ATOM 713 O O . LEU A 1 89 ? -0.394 -1.467 10.181 1.00 98.88 89 LEU A O 1
ATOM 717 N N . VAL A 1 90 ? 1.518 -2.189 11.120 1.00 98.81 90 VAL A N 1
ATOM 718 C CA . VAL A 1 90 ? 0.864 -3.101 12.072 1.00 98.81 90 VAL A CA 1
ATOM 719 C C . VAL A 1 90 ? -0.016 -2.305 13.027 1.00 98.81 90 VAL A C 1
ATOM 721 O O . VAL A 1 90 ? -1.203 -2.599 13.127 1.00 98.81 90 VAL A O 1
ATOM 724 N N . GLU A 1 91 ? 0.505 -1.226 13.618 1.00 98.81 91 GLU A N 1
ATOM 725 C CA . GLU A 1 91 ? -0.286 -0.373 14.515 1.00 98.81 91 GLU A CA 1
ATOM 726 C C . GLU A 1 91 ? -1.515 0.225 13.804 1.00 98.81 91 GLU A C 1
ATOM 728 O O . GLU A 1 91 ? -2.611 0.290 14.365 1.00 98.81 91 GLU A O 1
ATOM 733 N N . PHE A 1 92 ? -1.361 0.662 12.552 1.00 98.88 92 PHE A N 1
ATOM 734 C CA . PHE A 1 92 ? -2.473 1.194 11.769 1.00 98.88 92 PHE A CA 1
ATOM 735 C C . PHE A 1 92 ? -3.548 0.134 11.488 1.00 98.88 92 PHE A C 1
ATOM 737 O O . PHE A 1 92 ? -4.743 0.420 11.609 1.00 98.88 92 PHE A O 1
ATOM 744 N N . LEU A 1 93 ? -3.136 -1.087 11.137 1.00 98.88 93 LEU A N 1
ATOM 745 C CA . LEU A 1 93 ? -4.040 -2.209 10.883 1.00 98.88 93 LEU A CA 1
ATOM 746 C C . LEU A 1 93 ? -4.759 -2.673 12.158 1.00 98.88 93 LEU A C 1
ATOM 748 O O . LEU A 1 93 ? -5.962 -2.911 12.088 1.00 98.88 93 LEU A O 1
ATOM 752 N N . GLU A 1 94 ? -4.087 -2.717 13.312 1.00 98.81 94 GLU A N 1
ATOM 753 C CA . GLU A 1 94 ? -4.717 -2.993 14.618 1.00 98.81 94 GLU A CA 1
ATOM 754 C C . GLU A 1 94 ? -5.825 -1.970 14.917 1.00 98.81 94 GLU A C 1
ATOM 756 O O . GLU A 1 94 ? -6.960 -2.332 15.224 1.00 98.81 94 GLU A O 1
ATOM 761 N N . LYS A 1 95 ? -5.552 -0.670 14.723 1.00 98.81 95 LYS A N 1
ATOM 762 C CA . LYS A 1 95 ? -6.572 0.377 14.922 1.00 98.81 95 LYS A CA 1
ATOM 763 C C . LYS A 1 95 ? -7.752 0.259 13.953 1.00 98.81 95 LYS A C 1
ATOM 765 O O . LYS A 1 95 ? -8.853 0.704 14.298 1.00 98.81 95 LYS A O 1
ATOM 770 N N . CYS A 1 96 ? -7.528 -0.266 12.747 1.00 98.75 96 CYS A N 1
ATOM 771 C CA . CYS A 1 96 ? -8.591 -0.555 11.785 1.00 98.75 96 CYS A CA 1
ATOM 772 C C . CYS A 1 96 ? -9.425 -1.765 12.227 1.00 98.75 96 CYS A C 1
ATOM 774 O O . CYS A 1 96 ? -10.654 -1.688 12.195 1.00 98.75 96 CYS A O 1
ATOM 776 N N . GLU A 1 97 ? -8.777 -2.841 12.681 1.00 98.19 97 GLU A N 1
ATOM 777 C CA . GLU A 1 97 ? -9.432 -4.050 13.197 1.00 98.19 97 GLU A CA 1
ATOM 778 C C . GLU A 1 97 ? -10.341 -3.730 14.392 1.00 98.19 97 GLU A C 1
ATOM 780 O O . GLU A 1 97 ? -11.517 -4.096 14.379 1.00 98.19 97 GLU A O 1
ATOM 785 N N . ASP A 1 98 ? -9.855 -2.931 15.349 1.00 98.38 98 ASP A N 1
ATOM 786 C CA . ASP A 1 98 ? -10.616 -2.451 16.517 1.00 98.38 98 ASP A CA 1
ATOM 787 C C . ASP A 1 98 ? -11.945 -1.761 16.149 1.00 98.38 98 ASP A C 1
ATOM 789 O O . ASP A 1 98 ? -12.852 -1.633 16.978 1.00 98.38 98 ASP A O 1
ATOM 793 N N . ARG A 1 99 ? -12.057 -1.275 14.908 1.00 97.88 99 ARG A N 1
ATOM 794 C CA . ARG A 1 99 ? -13.191 -0.503 14.382 1.00 97.88 99 ARG A CA 1
ATOM 795 C C . ARG A 1 99 ? -13.979 -1.238 13.297 1.00 97.88 99 ARG A C 1
ATOM 797 O O . ARG A 1 99 ? -14.860 -0.623 12.698 1.00 97.88 99 ARG A O 1
ATOM 804 N N . ASP A 1 100 ? -13.678 -2.512 13.034 1.00 96.12 100 ASP A N 1
ATOM 805 C CA . ASP A 1 100 ? -14.242 -3.291 11.916 1.00 96.12 100 ASP A CA 1
ATOM 806 C C . ASP A 1 100 ? -14.065 -2.583 10.552 1.00 96.12 100 ASP A C 1
ATOM 808 O O . ASP A 1 100 ? -14.949 -2.571 9.691 1.00 96.12 100 ASP A O 1
ATOM 812 N N . ILE A 1 101 ? -12.908 -1.941 10.353 1.00 97.88 101 ILE A N 1
ATOM 813 C CA . ILE A 1 101 ? -12.538 -1.297 9.089 1.00 97.88 101 ILE A CA 1
ATOM 814 C C . ILE A 1 101 ? -11.703 -2.282 8.275 1.00 97.88 101 ILE A C 1
ATOM 816 O O . ILE A 1 101 ? -10.573 -2.602 8.633 1.00 97.88 101 ILE A O 1
ATOM 820 N N . SER A 1 102 ? -12.231 -2.725 7.135 1.00 97.38 102 SER A N 1
ATOM 821 C CA . SER A 1 102 ? -11.475 -3.586 6.218 1.00 97.38 102 SER A CA 1
ATOM 822 C C . SER A 1 102 ? -10.471 -2.776 5.388 1.00 97.38 102 SER A C 1
ATOM 824 O O . SER A 1 102 ? -10.785 -1.688 4.903 1.00 97.38 102 SER A O 1
ATOM 826 N N . VAL A 1 103 ? -9.276 -3.309 5.147 1.00 98.56 103 VAL A N 1
ATOM 827 C CA . VAL A 1 103 ? -8.194 -2.580 4.467 1.00 98.56 103 VAL A CA 1
ATOM 828 C C . VAL A 1 103 ? -7.817 -3.250 3.150 1.00 98.56 103 VAL A C 1
ATOM 830 O O . VAL A 1 103 ? -7.398 -4.400 3.099 1.00 98.56 103 VAL A O 1
ATOM 833 N N . ALA A 1 104 ? -7.954 -2.519 2.054 1.00 98.44 104 ALA A N 1
ATOM 834 C CA . ALA A 1 104 ? -7.417 -2.872 0.754 1.00 98.44 104 ALA A CA 1
ATOM 835 C C . ALA A 1 104 ? -5.981 -2.364 0.615 1.00 98.44 104 ALA A C 1
ATOM 837 O O . ALA A 1 104 ? -5.706 -1.174 0.791 1.00 98.44 104 ALA A O 1
ATOM 838 N N . LEU A 1 105 ? -5.072 -3.253 0.235 1.00 98.88 105 LEU A N 1
ATOM 839 C CA . LEU A 1 105 ? -3.671 -2.916 0.016 1.00 98.88 105 LEU A CA 1
ATOM 840 C C . LEU A 1 105 ? -3.439 -2.606 -1.460 1.00 98.88 105 LEU A C 1
ATOM 842 O O . LEU A 1 105 ? -3.896 -3.356 -2.315 1.00 98.88 105 LEU A O 1
ATOM 846 N N . SER A 1 106 ? -2.735 -1.522 -1.773 1.00 98.81 106 SER A N 1
ATOM 847 C CA . SER A 1 106 ? -2.328 -1.170 -3.136 1.00 98.81 106 SER A CA 1
ATOM 848 C C . SER A 1 106 ? -1.070 -0.332 -3.113 1.00 98.81 106 SER A C 1
ATOM 850 O O . SER A 1 106 ? -1.067 0.671 -2.422 1.00 98.81 106 SER A O 1
ATOM 852 N N . SER A 1 107 ? -0.061 -0.619 -3.935 1.00 98.69 107 SER A N 1
ATOM 853 C CA . SER A 1 107 ? 1.141 0.225 -3.949 1.00 98.69 107 SER A CA 1
ATOM 854 C C . SER A 1 107 ? 1.258 1.129 -5.173 1.00 98.69 107 SER A C 1
ATOM 856 O O . SER A 1 107 ? 1.018 0.711 -6.310 1.00 98.69 107 SER A O 1
ATOM 858 N N . TRP A 1 108 ? 1.673 2.367 -4.916 1.00 97.69 108 TRP A N 1
ATOM 859 C CA . TRP A 1 108 ? 2.173 3.333 -5.891 1.00 97.69 108 TRP A CA 1
ATOM 860 C C . TRP A 1 108 ? 3.684 3.195 -6.086 1.00 97.69 108 TRP A C 1
ATOM 862 O O . TRP A 1 108 ? 4.256 3.922 -6.891 1.00 97.69 108 TRP A O 1
ATOM 872 N N . PHE A 1 109 ? 4.338 2.275 -5.364 1.00 97.94 109 PHE A N 1
ATOM 873 C CA . PHE A 1 109 ? 5.780 2.048 -5.416 1.00 97.94 109 PHE A CA 1
ATOM 874 C C . PHE A 1 109 ? 6.542 3.369 -5.333 1.00 97.94 109 PHE A C 1
ATOM 876 O O . PHE A 1 109 ? 7.252 3.762 -6.263 1.00 97.94 109 PHE A O 1
ATOM 883 N N . ARG A 1 110 ? 6.322 4.090 -4.228 1.00 96.62 110 ARG A N 1
ATOM 884 C CA . ARG A 1 110 ? 6.957 5.382 -3.956 1.00 96.62 110 ARG A CA 1
ATOM 885 C C . ARG A 1 110 ? 8.469 5.279 -4.145 1.00 96.62 110 ARG A C 1
ATOM 887 O O . ARG A 1 110 ? 9.099 4.327 -3.684 1.00 96.62 110 ARG A O 1
ATOM 894 N N . GLU A 1 111 ? 9.025 6.239 -4.880 1.00 95.38 111 GLU A N 1
ATOM 895 C CA . GLU A 1 111 ? 10.467 6.341 -5.067 1.00 95.38 111 GLU A CA 1
ATOM 896 C C . GLU A 1 111 ? 11.111 6.784 -3.759 1.00 95.38 111 GLU A C 1
ATOM 898 O O . GLU A 1 111 ? 10.697 7.782 -3.178 1.00 95.38 111 GLU A O 1
ATOM 903 N N . ASP A 1 112 ? 12.115 6.043 -3.312 1.00 95.81 112 ASP A N 1
ATOM 904 C CA . ASP A 1 112 ? 13.005 6.416 -2.223 1.00 95.81 112 ASP A CA 1
ATOM 905 C C . ASP A 1 112 ? 14.373 6.852 -2.774 1.00 95.81 112 ASP A C 1
ATOM 907 O O . ASP A 1 112 ? 14.674 6.685 -3.958 1.00 95.81 112 ASP A O 1
ATOM 911 N N . SER A 1 113 ? 15.247 7.360 -1.905 1.00 93.75 113 SER A N 1
ATOM 912 C CA . SER A 1 113 ? 16.592 7.823 -2.284 1.00 93.75 113 SER A CA 1
ATOM 913 C C . SER A 1 113 ? 17.506 6.760 -2.920 1.00 93.75 113 SER A C 1
ATOM 915 O O . SER A 1 113 ? 18.499 7.121 -3.555 1.00 93.75 113 SER A O 1
ATOM 917 N N . THR A 1 114 ? 17.195 5.468 -2.779 1.00 94.19 114 THR A N 1
ATOM 918 C CA . THR A 1 114 ? 17.916 4.352 -3.417 1.00 94.19 114 THR A CA 1
ATOM 919 C C . THR A 1 114 ? 17.196 3.777 -4.640 1.00 94.19 114 THR A C 1
ATOM 921 O O . THR A 1 114 ? 17.774 2.961 -5.360 1.00 94.19 114 THR A O 1
ATOM 924 N N . ASN A 1 115 ? 15.966 4.229 -4.910 1.00 93.81 115 ASN A N 1
ATOM 925 C CA . ASN A 1 115 ? 15.077 3.736 -5.962 1.00 93.81 115 ASN A CA 1
ATOM 926 C C . ASN A 1 115 ? 14.848 2.212 -5.889 1.00 93.81 115 ASN A C 1
ATOM 928 O O . ASN A 1 115 ? 14.884 1.503 -6.900 1.00 93.81 115 ASN A O 1
ATOM 932 N N . ALA A 1 116 ? 14.586 1.714 -4.677 1.00 95.50 116 ALA A N 1
ATOM 933 C CA . ALA A 1 116 ? 14.336 0.318 -4.316 1.00 95.50 116 ALA A CA 1
ATOM 934 C C . ALA A 1 116 ? 13.357 -0.394 -5.259 1.00 95.50 116 ALA A C 1
ATOM 936 O O . ALA A 1 116 ? 13.575 -1.538 -5.657 1.00 95.50 116 ALA A O 1
ATOM 937 N N . ARG A 1 117 ? 12.306 0.312 -5.694 1.00 95.44 117 ARG A N 1
ATOM 938 C CA . ARG A 1 117 ? 11.292 -0.185 -6.643 1.00 95.44 117 ARG A CA 1
ATOM 939 C C . ARG A 1 117 ? 11.867 -0.702 -7.968 1.00 95.44 117 ARG A C 1
ATOM 941 O O . ARG A 1 117 ? 11.207 -1.475 -8.659 1.00 95.44 117 ARG A O 1
ATOM 948 N N . ARG A 1 118 ? 13.088 -0.300 -8.345 1.00 94.00 118 ARG A N 1
ATOM 949 C CA . ARG A 1 118 ? 13.783 -0.774 -9.556 1.00 94.00 118 ARG A CA 1
ATOM 950 C C . ARG A 1 118 ? 14.435 -2.146 -9.385 1.00 94.00 118 ARG A C 1
ATOM 952 O O . ARG A 1 118 ? 14.876 -2.694 -10.390 1.00 94.00 118 ARG A O 1
ATOM 959 N N . GLY A 1 119 ? 14.466 -2.704 -8.173 1.00 95.75 119 GLY A N 1
ATOM 960 C CA . GLY A 1 119 ? 14.876 -4.089 -7.913 1.00 95.75 119 GLY A CA 1
ATOM 961 C C . GLY A 1 119 ? 13.862 -5.140 -8.384 1.00 95.75 119 GLY A C 1
ATOM 962 O O . GLY A 1 119 ? 14.182 -6.322 -8.438 1.00 95.75 119 GLY A O 1
ATOM 963 N N . ILE A 1 120 ? 12.651 -4.724 -8.764 1.00 98.31 120 ILE A N 1
ATOM 964 C CA . ILE A 1 120 ? 11.649 -5.599 -9.378 1.00 98.31 120 ILE A CA 1
ATOM 965 C C . ILE A 1 120 ? 12.010 -5.761 -10.862 1.00 98.31 120 ILE A C 1
ATOM 967 O O . ILE A 1 120 ? 12.008 -4.787 -11.616 1.00 98.31 120 ILE A O 1
ATOM 971 N N . HIS A 1 121 ? 12.321 -6.979 -11.305 1.00 97.19 121 HIS A N 1
ATOM 972 C CA . HIS A 1 121 ? 12.740 -7.252 -12.688 1.00 97.19 121 HIS A CA 1
ATOM 973 C C . HIS A 1 121 ? 11.812 -8.228 -13.417 1.00 97.19 121 HIS A C 1
ATOM 975 O O . HIS A 1 121 ? 11.725 -8.215 -14.648 1.00 97.19 121 HIS A O 1
ATOM 981 N N . ALA A 1 122 ? 11.096 -9.059 -12.669 1.00 98.19 122 ALA A N 1
ATOM 982 C CA . ALA A 1 122 ? 10.201 -10.083 -13.171 1.00 98.19 122 ALA A CA 1
ATOM 983 C C . ALA A 1 122 ? 8.892 -10.138 -12.359 1.00 98.19 122 ALA A C 1
ATOM 985 O O . ALA A 1 122 ? 8.838 -9.663 -11.223 1.00 98.19 122 ALA A O 1
ATOM 986 N N . PRO A 1 123 ? 7.837 -10.792 -12.887 1.00 98.56 123 PRO A N 1
ATOM 987 C CA . PRO A 1 123 ? 6.575 -10.972 -12.165 1.00 98.56 123 PRO A CA 1
ATOM 988 C C . PRO A 1 123 ? 6.737 -11.646 -10.802 1.00 98.56 123 PRO A C 1
ATOM 990 O O . PRO A 1 123 ? 5.989 -11.351 -9.874 1.00 98.56 123 PRO A O 1
ATOM 993 N N . ARG A 1 124 ? 7.729 -12.537 -10.680 1.00 98.38 124 ARG A N 1
ATOM 994 C CA . ARG A 1 124 ? 8.044 -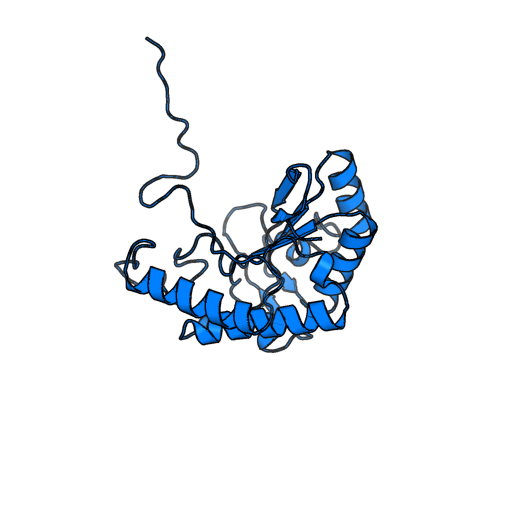13.205 -9.420 1.00 98.38 124 ARG A CA 1
ATOM 995 C C . ARG A 1 124 ? 8.654 -12.255 -8.392 1.00 98.38 124 ARG A C 1
ATOM 997 O O . ARG A 1 124 ? 8.337 -12.412 -7.228 1.00 98.38 124 ARG A O 1
ATOM 1004 N N . ASP A 1 125 ? 9.438 -11.261 -8.804 1.00 98.75 125 ASP A N 1
ATOM 1005 C CA . ASP A 1 125 ? 9.991 -10.268 -7.872 1.00 98.75 125 ASP A CA 1
ATOM 1006 C C . ASP A 1 125 ? 8.874 -9.376 -7.320 1.00 98.75 125 ASP A C 1
ATOM 1008 O O . ASP A 1 125 ? 8.831 -9.102 -6.125 1.00 98.75 125 ASP A O 1
ATOM 1012 N N . LEU A 1 126 ? 7.910 -8.997 -8.173 1.00 98.81 126 LEU A N 1
ATOM 1013 C CA . LEU A 1 126 ? 6.700 -8.304 -7.725 1.00 98.81 126 LEU A CA 1
ATOM 1014 C C . LEU A 1 126 ? 5.908 -9.168 -6.736 1.00 98.81 126 LEU A C 1
ATOM 1016 O O . LEU A 1 126 ? 5.378 -8.652 -5.762 1.00 98.81 126 LEU A O 1
ATOM 1020 N N . ALA A 1 127 ? 5.819 -10.477 -6.971 1.00 98.81 127 ALA A N 1
ATOM 1021 C CA . ALA A 1 127 ? 5.172 -11.370 -6.023 1.00 98.81 127 ALA A CA 1
ATOM 1022 C C . ALA A 1 127 ? 5.935 -11.451 -4.693 1.00 98.81 127 ALA A C 1
ATOM 1024 O O . ALA A 1 127 ? 5.303 -11.358 -3.648 1.00 98.81 127 ALA A O 1
ATOM 1025 N N . THR A 1 128 ? 7.265 -11.569 -4.726 1.00 98.88 128 THR A N 1
ATOM 1026 C CA . THR A 1 128 ? 8.111 -11.635 -3.526 1.00 98.88 128 THR A CA 1
ATOM 1027 C C . THR A 1 128 ? 7.890 -10.433 -2.618 1.00 98.88 128 THR A C 1
ATOM 1029 O O . THR A 1 128 ? 7.581 -10.632 -1.453 1.00 98.88 128 THR A O 1
ATOM 1032 N N . VAL A 1 129 ? 7.922 -9.201 -3.146 1.00 98.88 129 VAL A N 1
ATOM 1033 C CA . VAL A 1 129 ? 7.741 -8.013 -2.287 1.00 98.88 129 VAL A CA 1
ATOM 1034 C C . VAL A 1 129 ? 6.376 -7.984 -1.588 1.00 98.88 129 VAL A C 1
ATOM 1036 O O . VAL A 1 129 ? 6.250 -7.466 -0.484 1.00 98.88 129 VAL A O 1
ATOM 1039 N N . TRP A 1 130 ? 5.342 -8.549 -2.220 1.00 98.94 1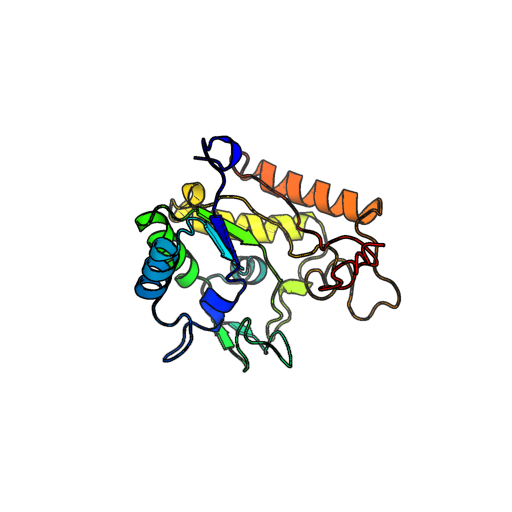30 TRP A N 1
ATOM 1040 C CA . TRP A 1 130 ? 4.017 -8.687 -1.616 1.00 98.94 130 TRP A CA 1
ATOM 1041 C C . TRP A 1 130 ? 3.934 -9.849 -0.627 1.00 98.94 130 TRP A C 1
ATOM 1043 O O . TRP A 1 130 ? 3.224 -9.725 0.364 1.00 98.94 130 TRP A O 1
ATOM 1053 N N . ILE A 1 131 ? 4.625 -10.961 -0.884 1.00 98.94 131 ILE A N 1
ATOM 1054 C CA . ILE A 1 131 ? 4.703 -12.098 0.042 1.00 98.94 131 ILE A CA 1
ATOM 1055 C C . ILE A 1 131 ? 5.401 -11.664 1.329 1.00 98.94 131 ILE A C 1
ATOM 1057 O O . ILE A 1 131 ? 4.816 -11.844 2.387 1.00 98.94 131 ILE A O 1
ATOM 1061 N N . ASP A 1 132 ? 6.558 -11.005 1.235 1.00 98.88 132 ASP A N 1
ATOM 1062 C CA . ASP A 1 132 ? 7.315 -10.539 2.405 1.00 98.88 132 ASP A CA 1
ATOM 1063 C C . ASP A 1 132 ? 6.472 -9.589 3.277 1.00 98.88 132 ASP A C 1
ATOM 1065 O O . ASP A 1 132 ? 6.452 -9.695 4.497 1.00 98.88 132 ASP A O 1
ATOM 1069 N N . LEU A 1 133 ? 5.701 -8.689 2.656 1.00 98.94 133 LEU A N 1
ATOM 1070 C CA . LEU A 1 133 ? 4.761 -7.828 3.377 1.00 98.94 133 LEU A CA 1
ATOM 1071 C C . LEU A 1 133 ? 3.626 -8.619 4.051 1.00 98.94 133 LEU A C 1
ATOM 1073 O O . LEU A 1 133 ? 3.225 -8.303 5.171 1.00 98.94 133 LEU A O 1
ATOM 1077 N N . LEU A 1 134 ? 3.053 -9.600 3.348 1.00 98.88 134 LEU A N 1
ATOM 1078 C CA . LEU A 1 134 ? 1.970 -10.421 3.886 1.00 98.88 134 LEU A CA 1
ATOM 1079 C C . LEU A 1 134 ? 2.458 -11.335 5.015 1.00 98.88 134 LEU A C 1
ATOM 1081 O O . LEU A 1 134 ? 1.668 -11.586 5.919 1.00 98.88 134 LEU A O 1
ATOM 1085 N N . ASP A 1 135 ? 3.721 -11.768 4.997 1.00 98.88 135 ASP A N 1
ATOM 1086 C CA . ASP A 1 135 ? 4.359 -12.506 6.093 1.00 98.88 135 ASP A CA 1
ATOM 1087 C C . ASP A 1 135 ? 4.336 -11.682 7.388 1.00 98.88 135 ASP A C 1
ATOM 1089 O O . ASP A 1 135 ? 3.876 -12.180 8.414 1.00 98.88 135 ASP A O 1
ATOM 1093 N N . GLU A 1 136 ? 4.703 -10.398 7.331 1.00 98.81 136 GLU A N 1
ATOM 1094 C CA . GLU A 1 136 ? 4.670 -9.495 8.495 1.00 98.81 136 GLU A CA 1
ATOM 1095 C C . GLU A 1 136 ? 3.234 -9.265 9.015 1.00 98.81 136 GLU A C 1
ATOM 1097 O O . GLU A 1 136 ? 2.973 -9.289 10.219 1.00 98.81 136 GLU A O 1
ATOM 1102 N N . ILE A 1 137 ? 2.259 -9.095 8.111 1.00 98.81 137 ILE A N 1
ATOM 1103 C CA . ILE A 1 137 ? 0.836 -8.948 8.481 1.00 98.81 137 ILE A CA 1
ATOM 1104 C C . ILE A 1 137 ? 0.288 -10.251 9.088 1.00 98.81 137 ILE A C 1
ATOM 1106 O O . ILE A 1 137 ? -0.519 -10.218 10.022 1.00 98.81 137 ILE A O 1
ATOM 1110 N N . ALA A 1 138 ? 0.706 -11.402 8.562 1.00 98.69 138 ALA A N 1
ATOM 1111 C CA . ALA A 1 138 ? 0.318 -12.717 9.057 1.00 98.69 138 ALA A CA 1
ATOM 1112 C C . ALA A 1 138 ? 0.913 -13.010 10.433 1.00 98.69 138 ALA A C 1
ATOM 1114 O O . ALA A 1 138 ? 0.201 -13.526 11.295 1.00 98.69 138 ALA A O 1
ATOM 1115 N N . GLU A 1 139 ? 2.179 -12.654 10.658 1.00 98.62 139 GLU A N 1
ATOM 1116 C CA . GLU A 1 139 ? 2.844 -12.785 11.956 1.00 98.62 139 GLU A CA 1
ATOM 1117 C C . GLU A 1 139 ? 2.148 -11.941 13.032 1.00 98.62 139 GLU A C 1
ATOM 1119 O O . GLU A 1 139 ? 1.966 -12.409 14.157 1.00 98.62 139 GLU A O 1
ATOM 1124 N N . ALA A 1 140 ? 1.652 -10.754 12.666 1.00 98.50 140 ALA A N 1
ATOM 1125 C CA . ALA A 1 140 ? 0.827 -9.913 13.533 1.00 98.50 140 ALA A CA 1
ATOM 1126 C C . ALA A 1 140 ? -0.623 -10.417 13.715 1.00 98.50 140 ALA A C 1
ATOM 1128 O O . ALA A 1 140 ? -1.360 -9.877 14.534 1.00 98.50 140 ALA A O 1
ATOM 1129 N N . GLY A 1 141 ? -1.056 -11.445 12.976 1.00 98.38 141 GLY A N 1
ATOM 1130 C CA . GLY A 1 141 ? -2.413 -11.996 13.061 1.00 98.38 141 GLY A CA 1
ATOM 1131 C C . GLY A 1 141 ? -3.497 -11.170 12.358 1.00 98.38 141 GLY A C 1
ATOM 1132 O O . GLY A 1 141 ? -4.676 -11.423 12.574 1.00 98.38 141 GLY A O 1
ATOM 1133 N N . LEU A 1 142 ? -3.124 -10.228 11.485 1.00 98.44 142 LEU A N 1
ATOM 1134 C CA . LEU A 1 142 ? -4.022 -9.199 10.929 1.00 98.44 142 LEU A CA 1
ATOM 1135 C C . LEU A 1 142 ? -4.509 -9.494 9.498 1.00 98.44 142 LEU A C 1
ATOM 1137 O O . LEU A 1 142 ? -5.069 -8.625 8.829 1.00 98.44 142 LEU A O 1
ATOM 1141 N N . LEU A 1 143 ? -4.314 -10.716 8.989 1.00 97.69 143 LEU A N 1
ATOM 1142 C CA . LEU A 1 143 ? -4.733 -11.084 7.627 1.00 97.69 143 LEU A CA 1
ATOM 1143 C C . LEU A 1 143 ? -6.248 -10.970 7.399 1.00 97.69 143 LEU A C 1
ATOM 1145 O O . LEU A 1 143 ? -6.668 -10.730 6.266 1.00 97.69 143 LEU A O 1
ATOM 1149 N N . ASP A 1 144 ? -7.064 -11.150 8.439 1.00 95.81 144 ASP A N 1
ATOM 1150 C CA . ASP A 1 144 ? -8.525 -11.025 8.348 1.00 95.81 144 ASP A CA 1
ATOM 1151 C C . ASP A 1 144 ? -8.995 -9.569 8.188 1.00 95.81 144 ASP A C 1
ATOM 1153 O O . ASP A 1 144 ? -10.092 -9.337 7.673 1.00 95.81 144 ASP A O 1
ATOM 1157 N N . THR A 1 145 ? -8.152 -8.598 8.550 1.00 97.38 145 THR A N 1
ATOM 1158 C CA . THR A 1 145 ? -8.385 -7.161 8.332 1.00 97.38 145 THR A CA 1
ATOM 1159 C C . THR A 1 145 ? -8.235 -6.787 6.854 1.00 97.38 145 THR A C 1
ATOM 1161 O O . THR A 1 145 ? -8.759 -5.763 6.409 1.00 97.38 145 THR A O 1
ATOM 1164 N N . ILE A 1 146 ? -7.555 -7.616 6.052 1.00 97.75 146 ILE A N 1
ATOM 1165 C CA . ILE A 1 146 ? -7.275 -7.327 4.644 1.00 97.75 146 ILE A CA 1
ATOM 1166 C C . ILE A 1 146 ? -8.468 -7.692 3.751 1.00 97.75 146 ILE A C 1
ATOM 1168 O O . ILE A 1 146 ? -8.906 -8.837 3.674 1.00 97.75 146 ILE A O 1
ATOM 1172 N N . ALA A 1 147 ? -8.985 -6.702 3.022 1.00 96.19 147 ALA A N 1
ATOM 1173 C CA . ALA A 1 147 ? -10.111 -6.865 2.105 1.00 96.19 147 ALA A CA 1
ATOM 1174 C C . ALA A 1 147 ? -9.685 -7.491 0.765 1.00 96.19 147 ALA A C 1
ATOM 1176 O O . ALA A 1 147 ? -10.355 -8.388 0.245 1.00 96.19 147 ALA A O 1
ATOM 1177 N N . TRP A 1 148 ? -8.599 -6.974 0.181 1.00 97.69 148 TRP A N 1
ATOM 1178 C CA . TRP A 1 148 ? -7.922 -7.508 -1.005 1.00 97.69 148 TRP A CA 1
ATOM 1179 C C . TRP A 1 148 ? -6.532 -6.880 -1.165 1.00 97.69 148 TRP A C 1
ATOM 1181 O O . TRP A 1 148 ? -6.226 -5.842 -0.573 1.00 97.69 148 TRP A O 1
ATOM 1191 N N . VAL A 1 149 ? -5.722 -7.484 -2.032 1.00 98.75 149 VAL A N 1
ATOM 1192 C CA . VAL A 1 149 ? -4.381 -7.029 -2.406 1.00 98.75 149 VAL A CA 1
ATOM 1193 C C . VAL A 1 149 ? -4.354 -6.662 -3.894 1.00 98.75 149 VAL A C 1
ATOM 1195 O O . VAL A 1 149 ? -4.481 -7.510 -4.780 1.00 98.75 149 VAL A O 1
ATOM 1198 N N . ASP A 1 150 ? -4.208 -5.374 -4.177 1.00 98.69 150 ASP A N 1
ATOM 1199 C CA . ASP A 1 150 ? -3.965 -4.794 -5.498 1.00 98.69 150 ASP A CA 1
ATOM 1200 C C . ASP A 1 150 ? -2.453 -4.673 -5.723 1.00 98.69 150 ASP A C 1
ATOM 1202 O O . ASP A 1 150 ? -1.784 -3.836 -5.120 1.00 98.69 150 ASP A O 1
ATOM 1206 N N . LEU A 1 151 ? -1.891 -5.513 -6.596 1.00 98.75 151 LEU A N 1
ATOM 1207 C CA . LEU A 1 151 ? -0.437 -5.639 -6.719 1.00 98.75 151 LEU A CA 1
ATOM 1208 C C . LEU A 1 151 ? 0.250 -4.362 -7.236 1.00 98.75 151 LEU A C 1
ATOM 1210 O O . LEU A 1 151 ? 1.458 -4.219 -7.047 1.00 98.75 151 LEU A O 1
ATOM 1214 N N . CYS A 1 152 ? -0.472 -3.466 -7.916 1.00 98.38 152 CYS A N 1
ATOM 1215 C CA . CYS A 1 152 ? 0.066 -2.198 -8.406 1.00 98.38 152 CYS A CA 1
ATOM 1216 C C . CYS A 1 152 ? -1.064 -1.243 -8.805 1.00 98.38 152 CYS A C 1
ATOM 1218 O O . CYS A 1 152 ? -1.904 -1.588 -9.645 1.00 98.38 152 CYS A O 1
ATOM 1220 N N . ASN A 1 153 ? -1.025 -0.022 -8.262 1.00 97.00 153 ASN A N 1
ATOM 1221 C CA . ASN A 1 153 ? -1.956 1.035 -8.627 1.00 97.00 153 ASN A CA 1
ATOM 1222 C C . ASN A 1 153 ? -1.891 1.338 -10.132 1.00 97.00 153 ASN A C 1
ATOM 1224 O O . ASN A 1 153 ? -0.818 1.590 -10.675 1.00 97.00 153 ASN A O 1
ATOM 1228 N N . GLU A 1 154 ? -3.051 1.371 -10.792 1.00 94.25 154 GLU A N 1
ATOM 1229 C CA . GLU A 1 154 ? -3.205 1.806 -12.188 1.00 94.25 154 GLU A CA 1
ATOM 1230 C C . GLU A 1 154 ? -2.235 1.116 -13.167 1.00 94.25 154 GLU A C 1
ATOM 1232 O O . GLU A 1 154 ? -1.775 1.705 -14.150 1.00 94.25 154 GLU A O 1
ATOM 1237 N N . PHE A 1 155 ? -1.916 -0.154 -12.925 1.00 94.81 155 PHE A N 1
ATOM 1238 C CA . PHE A 1 155 ? -1.007 -0.911 -13.772 1.00 94.81 155 PHE A CA 1
ATOM 1239 C C . PHE A 1 155 ? -1.456 -0.868 -15.252 1.00 94.81 155 PHE A C 1
ATOM 1241 O O . PHE A 1 155 ? -2.633 -1.106 -15.550 1.00 94.81 155 PHE A O 1
ATOM 1248 N N . PRO A 1 156 ? -0.551 -0.649 -16.229 1.00 94.44 156 PRO A N 1
ATOM 1249 C CA . PRO A 1 156 ? 0.902 -0.551 -16.107 1.00 94.44 156 PRO A CA 1
ATOM 1250 C C . PRO A 1 156 ? 1.416 0.898 -16.223 1.00 94.44 156 PRO A C 1
ATOM 1252 O O . PRO A 1 156 ? 2.300 1.159 -17.044 1.00 94.44 156 PRO A O 1
ATOM 1255 N N . HIS A 1 157 ? 0.833 1.857 -15.498 1.00 91.44 157 HIS A N 1
ATOM 1256 C CA . HIS A 1 157 ? 1.279 3.253 -15.564 1.00 91.44 157 HIS A CA 1
ATOM 1257 C C . HIS A 1 157 ? 2.761 3.378 -15.155 1.00 91.44 157 HIS A C 1
ATOM 1259 O O . HIS A 1 157 ? 3.132 2.838 -14.111 1.00 91.44 157 HIS A O 1
ATOM 1265 N N . PRO A 1 158 ? 3.618 4.060 -15.940 1.00 91.50 158 PRO A N 1
ATOM 1266 C CA . PRO A 1 158 ? 5.064 4.078 -15.706 1.00 91.50 158 PRO A CA 1
ATOM 1267 C C . PRO A 1 158 ? 5.480 4.719 -14.374 1.00 91.50 158 PRO A C 1
ATOM 1269 O O . PRO A 1 158 ? 6.494 4.322 -13.809 1.00 91.50 158 PRO A O 1
ATOM 1272 N N . ASP A 1 159 ? 4.683 5.643 -13.832 1.00 89.94 159 ASP A N 1
ATOM 1273 C CA . ASP A 1 159 ? 4.977 6.276 -12.535 1.00 89.94 159 ASP A CA 1
ATOM 1274 C C . ASP A 1 159 ? 4.908 5.287 -11.357 1.00 89.94 159 ASP A C 1
ATOM 1276 O O . ASP A 1 159 ? 5.671 5.414 -10.396 1.00 89.94 159 ASP A O 1
ATOM 1280 N N . TRP A 1 160 ? 4.031 4.278 -11.458 1.00 93.50 160 TRP A N 1
ATOM 1281 C CA . TRP A 1 160 ? 3.756 3.283 -10.408 1.00 93.50 160 TRP A CA 1
ATOM 1282 C C . TRP A 1 160 ? 4.370 1.917 -10.713 1.00 93.50 160 TRP A C 1
ATOM 1284 O O . TRP A 1 160 ? 4.707 1.158 -9.809 1.00 93.50 160 TRP A O 1
ATOM 1294 N N . ALA A 1 161 ? 4.551 1.601 -11.995 1.00 95.44 161 ALA A N 1
ATOM 1295 C CA . ALA A 1 161 ? 5.174 0.374 -12.473 1.00 95.44 161 ALA A CA 1
ATOM 1296 C C . ALA A 1 161 ? 6.438 0.653 -13.313 1.00 95.44 161 ALA A C 1
ATOM 1298 O O . ALA A 1 161 ? 6.560 0.097 -14.413 1.00 95.44 161 ALA A O 1
ATOM 1299 N N . PRO A 1 162 ? 7.412 1.451 -12.821 1.00 94.25 162 PRO A N 1
ATOM 1300 C CA . PRO A 1 162 ? 8.617 1.808 -13.576 1.00 94.25 162 PRO A CA 1
ATOM 1301 C C . PRO A 1 162 ? 9.512 0.599 -13.879 1.00 94.25 162 PRO A C 1
ATOM 1303 O O . PRO A 1 162 ? 10.414 0.676 -14.712 1.00 94.25 162 PRO A O 1
ATOM 1306 N N . TYR A 1 1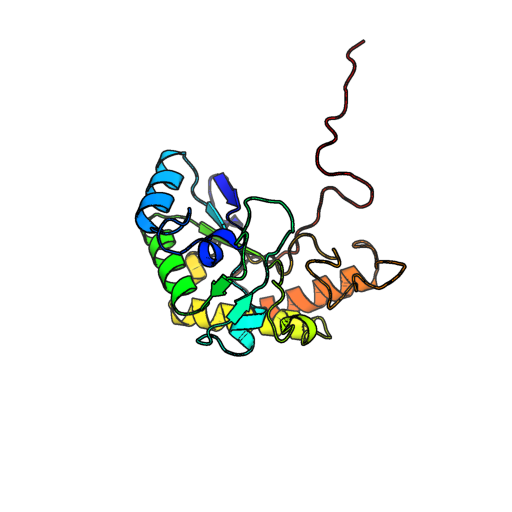63 ? 9.302 -0.519 -13.183 1.00 94.94 163 TYR A N 1
ATOM 1307 C CA . TYR A 1 163 ? 9.941 -1.808 -13.449 1.00 94.94 163 TYR A CA 1
ATOM 1308 C C . TYR A 1 163 ? 9.381 -2.520 -14.692 1.00 94.94 163 TYR A C 1
ATOM 1310 O O . TYR A 1 163 ? 10.064 -3.365 -15.267 1.00 94.94 163 TYR A O 1
ATOM 1318 N N . PHE A 1 164 ? 8.158 -2.186 -15.119 1.00 95.38 164 PHE A N 1
ATOM 1319 C CA . PHE A 1 164 ? 7.497 -2.783 -16.282 1.00 95.38 164 PHE A CA 1
ATOM 1320 C C . PHE A 1 164 ? 7.458 -1.833 -17.484 1.00 95.38 164 PHE A C 1
ATOM 1322 O O . PHE A 1 164 ? 7.827 -2.231 -18.586 1.00 95.38 164 PHE A O 1
ATOM 1329 N N . ASN A 1 165 ? 7.025 -0.588 -17.275 1.00 93.06 165 ASN A N 1
ATOM 1330 C CA . ASN A 1 165 ? 7.057 0.482 -18.272 1.00 93.06 165 ASN A CA 1
ATOM 1331 C C . ASN A 1 165 ? 7.898 1.617 -17.714 1.00 93.06 165 ASN A C 1
ATOM 1333 O O . ASN A 1 165 ? 7.556 2.149 -16.662 1.00 93.06 165 ASN A O 1
ATOM 1337 N N . ARG A 1 166 ? 8.977 2.006 -18.391 1.00 87.81 166 ARG A N 1
ATOM 1338 C CA . ARG A 1 166 ? 9.823 3.078 -17.873 1.00 87.81 166 ARG A CA 1
ATOM 1339 C C . ARG A 1 166 ? 9.256 4.442 -18.270 1.00 87.81 166 ARG A C 1
ATOM 1341 O O . ARG A 1 166 ? 8.845 4.590 -19.420 1.00 87.81 166 ARG A O 1
ATOM 1348 N N . PRO A 1 167 ? 9.268 5.442 -17.371 1.00 83.06 167 PRO A N 1
ATOM 1349 C CA . PRO A 1 167 ? 8.871 6.806 -17.721 1.00 83.06 167 PRO A CA 1
ATOM 1350 C C . PRO A 1 167 ? 9.701 7.401 -18.866 1.00 83.06 167 PRO A C 1
ATOM 1352 O O . PRO A 1 167 ? 9.221 8.271 -19.584 1.00 83.06 167 PRO A O 1
ATOM 1355 N N . GLU A 1 168 ? 10.938 6.925 -19.042 1.00 84.38 168 GLU A N 1
ATOM 1356 C CA . GLU A 1 168 ? 11.853 7.408 -20.078 1.00 84.38 168 GLU A CA 1
ATOM 1357 C C . GLU A 1 168 ? 11.615 6.786 -21.466 1.00 84.38 168 GLU A C 1
ATOM 1359 O O . GLU A 1 168 ? 12.206 7.246 -22.441 1.00 84.38 168 GLU A O 1
ATOM 1364 N N . ASP A 1 169 ? 10.793 5.736 -21.571 1.00 83.44 169 ASP A N 1
ATOM 1365 C CA . ASP A 1 169 ? 10.565 5.043 -22.839 1.00 83.44 169 ASP A CA 1
ATOM 1366 C C . ASP A 1 169 ? 9.563 5.818 -23.717 1.00 83.44 169 ASP A C 1
ATOM 1368 O O . ASP A 1 169 ? 8.471 6.178 -23.276 1.00 83.44 169 ASP A O 1
ATOM 1372 N N . ASP A 1 170 ? 9.876 5.974 -25.011 1.00 81.56 170 ASP A N 1
ATOM 1373 C CA . ASP A 1 170 ? 9.005 6.650 -25.995 1.00 81.56 170 ASP A CA 1
ATOM 1374 C C . ASP A 1 170 ? 7.615 5.993 -26.134 1.00 81.56 170 ASP A C 1
ATOM 1376 O O . ASP A 1 170 ? 6.645 6.608 -26.596 1.00 81.56 170 ASP A O 1
ATOM 1380 N N . HIS A 1 171 ? 7.504 4.716 -25.757 1.00 82.69 171 HIS A N 1
ATOM 1381 C CA . HIS A 1 171 ? 6.284 3.929 -25.853 1.00 82.69 171 HIS A CA 1
ATOM 1382 C C . HIS A 1 171 ? 6.091 3.036 -24.628 1.00 82.69 171 HIS A C 1
ATOM 1384 O O . HIS A 1 171 ? 6.921 2.185 -24.321 1.00 82.69 171 HIS A O 1
ATOM 1390 N N . SER A 1 172 ? 4.927 3.154 -23.988 1.00 87.69 172 SER A N 1
ATOM 1391 C CA . SER A 1 172 ? 4.511 2.255 -22.909 1.00 87.69 172 SER A CA 1
ATOM 1392 C C . SER A 1 172 ? 3.796 1.011 -23.441 1.00 87.69 172 SER A C 1
ATOM 1394 O O . SER A 1 172 ? 2.910 1.080 -24.301 1.00 87.69 172 SER A O 1
ATOM 1396 N N . THR A 1 173 ? 4.115 -0.146 -22.863 1.00 89.75 173 THR A N 1
ATOM 1397 C CA . THR A 1 173 ? 3.403 -1.400 -23.112 1.00 89.75 173 THR A CA 1
ATOM 1398 C C . THR A 1 173 ? 1.970 -1.295 -22.592 1.00 89.75 173 THR A C 1
ATOM 1400 O O . THR A 1 173 ? 1.728 -1.084 -21.404 1.00 89.75 173 THR A O 1
ATOM 1403 N N . SER A 1 174 ? 0.994 -1.475 -23.485 1.00 89.56 174 SER A N 1
ATOM 1404 C CA . SER A 1 174 ? -0.431 -1.413 -23.143 1.00 89.56 174 SER A CA 1
ATOM 1405 C C . SER A 1 174 ? -0.846 -2.507 -22.156 1.00 89.56 174 SER A C 1
ATOM 1407 O O . SER A 1 174 ? -0.514 -3.678 -22.355 1.00 89.56 174 SER A O 1
ATOM 1409 N N . ARG A 1 175 ? -1.730 -2.160 -21.206 1.00 88.81 175 ARG A N 1
ATOM 1410 C CA . ARG A 1 175 ? -2.401 -3.084 -20.267 1.00 88.81 175 ARG A CA 1
ATOM 1411 C C . ARG A 1 175 ? -2.997 -4.333 -20.924 1.00 88.81 175 ARG A C 1
ATOM 1413 O O . ARG A 1 175 ? -3.084 -5.391 -20.295 1.00 88.81 175 ARG A O 1
ATOM 1420 N N . ARG A 1 176 ? -3.451 -4.205 -22.177 1.00 88.56 176 ARG A N 1
ATOM 1421 C CA . ARG A 1 176 ? -4.113 -5.278 -22.940 1.00 88.56 176 ARG A CA 1
ATOM 1422 C C . ARG A 1 176 ? -3.142 -6.177 -23.708 1.00 88.56 176 ARG A C 1
ATOM 1424 O O . ARG A 1 176 ? -3.593 -7.155 -24.304 1.00 88.56 176 ARG A O 1
ATOM 1431 N N . SER A 1 177 ? -1.850 -5.860 -23.708 1.00 92.75 177 SER A N 1
ATOM 1432 C CA . SER A 1 177 ? -0.832 -6.642 -24.406 1.00 92.75 177 SER A CA 1
ATOM 1433 C C . SER A 1 177 ? -0.682 -8.052 -23.806 1.00 92.75 177 SER A C 1
ATOM 1435 O O . SER A 1 177 ? -0.958 -8.257 -22.617 1.00 92.75 177 SER A O 1
ATOM 1437 N N . PRO A 1 178 ? -0.204 -9.037 -24.591 1.00 96.81 178 PRO A N 1
ATOM 1438 C CA . PRO A 1 178 ? 0.159 -10.348 -24.057 1.00 96.81 178 PRO A CA 1
ATOM 1439 C C . PRO A 1 178 ? 1.197 -10.267 -22.931 1.00 96.81 178 PRO A C 1
ATOM 1441 O O . PRO A 1 178 ? 1.075 -10.992 -21.950 1.00 96.81 178 PRO A O 1
ATOM 1444 N N . ALA A 1 179 ? 2.169 -9.351 -23.029 1.00 95.56 179 ALA A N 1
ATOM 1445 C CA . ALA A 1 179 ? 3.208 -9.168 -22.018 1.00 95.56 179 ALA A CA 1
ATOM 1446 C C . ALA A 1 179 ? 2.632 -8.697 -20.672 1.00 95.56 179 ALA A C 1
ATOM 1448 O O . ALA A 1 179 ? 2.914 -9.314 -19.649 1.00 95.56 179 ALA A O 1
ATOM 1449 N N . SER A 1 180 ? 1.763 -7.680 -20.671 1.00 95.31 180 SER A N 1
ATOM 1450 C CA . SER A 1 180 ? 1.099 -7.203 -19.448 1.00 95.31 180 SER A CA 1
ATOM 1451 C C . SER A 1 180 ? 0.186 -8.262 -18.836 1.00 95.31 180 SER A C 1
ATOM 1453 O O . SER A 1 180 ? 0.170 -8.432 -17.623 1.00 95.31 180 SER A O 1
ATOM 1455 N N . ARG A 1 181 ? -0.569 -9.005 -19.659 1.00 96.12 181 ARG A N 1
ATOM 1456 C CA . ARG A 1 181 ? -1.420 -10.104 -19.169 1.00 96.12 181 ARG A CA 1
ATOM 1457 C C . ARG A 1 181 ? -0.595 -11.212 -18.527 1.00 96.12 181 ARG A C 1
ATOM 1459 O O . ARG A 1 181 ? -0.985 -11.709 -17.477 1.00 96.12 181 ARG A O 1
ATOM 1466 N N . ARG A 1 182 ? 0.533 -11.568 -19.147 1.00 98.00 182 ARG A N 1
ATOM 1467 C CA . ARG A 1 182 ? 1.463 -12.560 -18.612 1.00 98.00 182 ARG A CA 1
ATOM 1468 C C . ARG A 1 182 ? 2.053 -12.090 -17.285 1.00 98.00 182 ARG A C 1
ATOM 1470 O O . ARG A 1 182 ? 1.997 -12.842 -16.325 1.00 98.00 182 ARG A O 1
ATOM 1477 N N . TRP A 1 183 ? 2.519 -10.841 -17.220 1.00 98.25 183 TRP A N 1
ATOM 1478 C CA . TRP A 1 183 ? 3.062 -10.254 -15.996 1.00 98.25 183 TRP A CA 1
ATOM 1479 C C . TRP A 1 183 ? 2.070 -10.342 -14.835 1.00 98.25 183 TRP A C 1
ATOM 1481 O O . TRP A 1 183 ? 2.386 -10.923 -13.806 1.00 98.25 183 TRP A O 1
ATOM 1491 N N . VAL A 1 184 ? 0.846 -9.847 -15.038 1.00 97.69 184 VAL A N 1
ATOM 1492 C CA . VAL A 1 184 ? -0.214 -9.865 -14.017 1.00 97.69 184 VAL A CA 1
ATOM 1493 C C . VAL A 1 184 ? -0.586 -11.292 -13.609 1.00 97.69 184 VAL A C 1
ATOM 1495 O O . VAL A 1 184 ? -0.772 -11.569 -12.430 1.00 97.69 184 VAL A O 1
ATOM 1498 N N . SER A 1 185 ? -0.712 -12.204 -14.577 1.00 98.25 185 SER A N 1
ATOM 1499 C CA . SER A 1 185 ? -1.068 -13.597 -14.299 1.00 98.25 185 SER A CA 1
ATOM 1500 C C . SER A 1 185 ? 0.009 -14.307 -13.486 1.00 98.25 185 SER A C 1
ATOM 1502 O O . SER A 1 185 ? -0.325 -15.021 -12.547 1.00 98.25 185 SER A O 1
ATOM 1504 N N . GLU A 1 186 ? 1.279 -14.145 -13.858 1.00 98.69 186 GLU A N 1
ATOM 1505 C CA . GLU A 1 186 ? 2.408 -14.790 -13.182 1.00 98.69 186 GLU A CA 1
ATOM 1506 C C . GLU A 1 186 ? 2.608 -14.216 -11.773 1.00 98.69 186 GLU A C 1
ATOM 1508 O O . GLU A 1 186 ? 2.822 -14.987 -10.839 1.00 98.69 186 GLU A O 1
ATOM 1513 N N . SER A 1 187 ? 2.472 -12.896 -11.590 1.00 98.69 187 SER A N 1
ATOM 1514 C CA . SER A 1 187 ? 2.618 -12.275 -10.270 1.00 98.69 187 SER A CA 1
ATOM 1515 C C . SER A 1 187 ? 1.474 -12.657 -9.326 1.00 98.69 187 SER A C 1
ATOM 1517 O O . SER A 1 187 ? 1.731 -13.073 -8.202 1.00 98.69 187 SER A O 1
ATOM 1519 N N . ILE A 1 188 ? 0.213 -12.600 -9.780 1.00 98.69 188 ILE A N 1
ATOM 1520 C CA . ILE A 1 188 ? -0.940 -13.003 -8.953 1.00 98.69 188 ILE A CA 1
ATOM 1521 C C . ILE A 1 188 ? -0.888 -14.493 -8.613 1.00 98.69 188 ILE A C 1
ATOM 1523 O O . ILE A 1 188 ? -1.210 -14.855 -7.485 1.00 98.69 188 ILE A O 1
ATOM 1527 N N . ALA A 1 189 ? -0.510 -15.358 -9.562 1.00 98.75 189 ALA A N 1
ATOM 1528 C CA . ALA A 1 189 ? -0.389 -16.789 -9.291 1.00 98.75 189 ALA A CA 1
ATOM 1529 C C . ALA A 1 189 ? 0.640 -17.056 -8.184 1.00 98.75 189 ALA A C 1
ATOM 1531 O O . ALA A 1 189 ? 0.334 -17.766 -7.236 1.00 98.75 189 ALA A O 1
ATOM 1532 N N . ALA A 1 190 ? 1.810 -16.415 -8.254 1.00 98.69 190 ALA A N 1
ATOM 1533 C CA . ALA A 1 190 ? 2.861 -16.602 -7.261 1.00 98.69 190 ALA A CA 1
ATOM 1534 C C . ALA A 1 190 ? 2.461 -16.128 -5.849 1.00 98.69 190 ALA A C 1
ATOM 1536 O O . ALA A 1 190 ? 2.705 -16.855 -4.892 1.00 98.69 190 ALA A O 1
ATOM 1537 N N . VAL A 1 191 ? 1.814 -14.962 -5.697 1.00 98.56 191 VAL A N 1
ATOM 1538 C CA . VAL A 1 191 ? 1.348 -14.513 -4.364 1.00 98.56 191 VAL A CA 1
ATOM 1539 C C . VAL A 1 191 ? 0.212 -15.402 -3.850 1.00 98.56 191 VAL A C 1
ATOM 1541 O O . VAL A 1 191 ? 0.182 -15.754 -2.674 1.00 98.56 191 VAL A O 1
ATOM 1544 N N . ARG A 1 192 ? -0.703 -15.825 -4.732 1.00 98.44 192 ARG A N 1
ATOM 1545 C CA . ARG A 1 192 ? -1.821 -16.709 -4.373 1.00 98.44 192 ARG A CA 1
ATOM 1546 C C . ARG A 1 192 ? -1.365 -18.100 -3.935 1.00 98.44 192 ARG A C 1
ATOM 1548 O O . ARG A 1 192 ? -2.027 -18.692 -3.091 1.00 98.44 192 ARG A O 1
ATOM 1555 N N . ASP A 1 193 ? -0.266 -18.614 -4.481 1.00 98.50 193 ASP A N 1
ATOM 1556 C CA . ASP A 1 193 ? 0.306 -19.891 -4.041 1.00 98.50 193 ASP A CA 1
ATOM 1557 C C . ASP A 1 193 ? 0.775 -19.826 -2.575 1.00 98.50 193 ASP A C 1
ATOM 1559 O O . ASP A 1 193 ? 0.626 -20.809 -1.849 1.00 98.50 193 ASP A O 1
ATOM 1563 N N . ALA A 1 194 ? 1.291 -18.675 -2.124 1.00 98.44 194 ALA A N 1
ATOM 1564 C CA . ALA A 1 194 ? 1.682 -18.451 -0.729 1.00 98.44 194 ALA A CA 1
ATOM 1565 C C . ALA A 1 194 ? 0.475 -18.147 0.179 1.00 98.44 194 ALA A C 1
ATOM 1567 O O . ALA A 1 194 ? 0.368 -18.690 1.276 1.00 98.44 194 ALA A O 1
ATOM 1568 N N . TYR A 1 195 ? -0.464 -17.328 -0.302 1.00 98.12 195 TYR A N 1
ATOM 1569 C CA . TYR A 1 195 ? -1.599 -16.814 0.470 1.00 98.12 195 TYR A CA 1
ATOM 1570 C C . TYR A 1 195 ? -2.945 -17.065 -0.245 1.00 98.12 195 TYR A C 1
ATOM 1572 O O . TYR A 1 195 ? -3.625 -16.139 -0.691 1.00 98.12 195 TYR A O 1
ATOM 1580 N N . PRO A 1 196 ? -3.404 -18.327 -0.343 1.00 96.38 196 PRO A N 1
ATOM 1581 C CA . PRO A 1 196 ? -4.559 -18.691 -1.173 1.00 96.38 196 PRO A CA 1
ATOM 1582 C C . PRO A 1 196 ? -5.903 -18.136 -0.680 1.00 96.38 196 PRO A C 1
ATOM 1584 O O . PRO A 1 196 ? -6.861 -18.099 -1.453 1.00 96.38 196 PRO A O 1
ATOM 1587 N N . GLY A 1 197 ? -5.988 -17.727 0.591 1.00 92.62 197 GLY A N 1
ATOM 1588 C CA . GLY A 1 197 ? -7.204 -17.186 1.206 1.00 92.62 197 GLY A CA 1
ATOM 1589 C C . GLY A 1 197 ? -7.490 -15.716 0.886 1.00 92.62 197 GLY A C 1
ATOM 1590 O O . GLY A 1 197 ? -8.588 -15.246 1.168 1.00 92.62 197 GLY A O 1
ATOM 1591 N N . GLN A 1 198 ? -6.534 -14.993 0.297 1.00 95.31 198 GLN A N 1
ATOM 1592 C CA . GLN A 1 198 ? -6.672 -13.567 0.004 1.00 95.31 198 GLN A CA 1
ATOM 1593 C C . GLN A 1 198 ? -7.175 -13.314 -1.426 1.00 95.31 198 GLN A C 1
ATOM 1595 O O . GLN A 1 198 ? -6.975 -14.107 -2.354 1.00 95.31 198 GLN A O 1
ATOM 1600 N N . ALA A 1 199 ? -7.846 -12.177 -1.620 1.00 96.31 199 ALA A N 1
ATOM 1601 C CA . ALA A 1 199 ? -8.285 -11.717 -2.934 1.00 96.31 199 ALA A CA 1
ATOM 1602 C C . ALA A 1 199 ? -7.204 -10.848 -3.593 1.00 96.31 199 ALA A C 1
ATOM 1604 O O . ALA A 1 199 ? -6.621 -9.987 -2.944 1.00 96.31 199 ALA A O 1
ATOM 1605 N N . TYR A 1 200 ? -6.975 -11.035 -4.898 1.00 97.75 200 TYR A N 1
ATOM 1606 C CA . TYR A 1 200 ? -5.900 -10.360 -5.635 1.00 97.75 200 TYR A CA 1
ATOM 1607 C C . TYR A 1 200 ? -6.391 -9.678 -6.902 1.00 97.75 200 TYR A C 1
ATOM 1609 O O . TYR A 1 200 ? -7.195 -10.251 -7.647 1.00 97.75 200 TYR A O 1
ATOM 1617 N N . CYS A 1 201 ? -5.839 -8.508 -7.204 1.00 96.88 201 CYS A N 1
ATOM 1618 C CA . CYS A 1 201 ? -6.046 -7.820 -8.472 1.00 96.88 201 CYS A CA 1
ATOM 1619 C C . CYS A 1 201 ? -4.822 -6.987 -8.886 1.00 96.88 201 CYS A C 1
ATOM 1621 O O . CYS A 1 201 ? -3.792 -6.972 -8.217 1.00 96.88 201 CYS A O 1
ATOM 1623 N N . VAL A 1 202 ? -4.947 -6.321 -10.032 1.00 96.06 202 VAL A N 1
ATOM 1624 C CA . VAL A 1 202 ? -4.239 -5.069 -10.317 1.00 96.06 202 VAL A CA 1
ATOM 1625 C C . VAL A 1 202 ? -5.297 -4.038 -10.693 1.00 96.06 202 VAL A C 1
ATOM 1627 O O . VAL A 1 202 ? -6.225 -4.383 -11.440 1.00 96.06 202 VAL A O 1
ATOM 1630 N N . SER A 1 203 ? -5.197 -2.808 -10.207 1.00 94.75 203 SER A N 1
ATOM 1631 C CA . SER A 1 203 ? -6.107 -1.736 -10.619 1.00 94.75 203 SER A CA 1
ATOM 1632 C C . SER A 1 203 ? -5.712 -1.153 -11.975 1.00 94.75 203 SER A C 1
ATOM 1634 O O . SER A 1 203 ? -4.570 -1.239 -12.422 1.00 94.75 203 SER A O 1
ATOM 1636 N N . GLU A 1 204 ? -6.686 -0.576 -12.670 1.00 86.06 204 GLU A N 1
ATOM 1637 C CA . GLU A 1 204 ? -6.485 0.162 -13.916 1.00 86.06 204 GLU A CA 1
ATOM 1638 C C . GLU A 1 204 ? -7.262 1.482 -13.859 1.00 86.06 204 GLU A C 1
ATOM 1640 O O . GLU A 1 204 ? -8.298 1.575 -13.197 1.00 86.06 204 GLU A O 1
ATOM 1645 N N . THR A 1 205 ? -6.784 2.505 -14.572 1.00 79.12 205 THR A N 1
ATOM 1646 C CA . THR A 1 205 ? -7.579 3.715 -14.835 1.00 79.12 205 THR A CA 1
ATOM 1647 C C . THR A 1 205 ? -8.762 3.391 -15.754 1.00 79.12 205 THR A C 1
ATOM 1649 O O . THR A 1 205 ? -8.900 2.273 -16.249 1.00 79.12 205 THR A O 1
ATOM 1652 N N . ALA A 1 206 ? -9.609 4.380 -16.070 1.00 57.16 206 ALA A N 1
ATOM 1653 C CA . ALA A 1 206 ? -10.792 4.240 -16.937 1.00 57.16 206 ALA A CA 1
ATOM 1654 C C . ALA A 1 206 ? -10.528 3.737 -18.389 1.00 57.16 206 ALA A C 1
ATOM 1656 O O . ALA A 1 206 ? -11.449 3.721 -19.222 1.00 57.16 206 ALA A O 1
ATOM 1657 N N . GLY A 1 207 ? -9.298 3.313 -18.690 1.00 48.06 207 GLY A N 1
ATOM 1658 C CA . GLY A 1 207 ? -8.831 2.696 -19.921 1.00 48.06 207 GLY A CA 1
ATOM 1659 C C . GLY A 1 207 ? -7.837 3.586 -20.678 1.00 48.06 207 GLY A C 1
ATOM 1660 O O . GLY A 1 207 ? -7.796 4.796 -20.457 1.00 48.06 207 GLY A O 1
ATOM 1661 N N . PRO A 1 208 ? -7.059 3.017 -21.621 1.00 39.06 208 PRO A N 1
ATOM 1662 C CA . PRO A 1 208 ? -6.191 3.803 -22.495 1.00 39.06 208 PRO A CA 1
ATOM 1663 C C . PRO A 1 208 ? -7.000 4.883 -23.231 1.00 39.06 208 PRO A C 1
ATOM 1665 O O . PRO A 1 208 ? -8.007 4.568 -23.869 1.00 39.06 208 PRO A O 1
ATOM 1668 N N . GLY A 1 209 ? -6.557 6.140 -23.155 1.00 45.41 209 GLY A N 1
ATOM 1669 C CA . GLY A 1 209 ? -7.156 7.261 -23.888 1.00 45.41 209 GLY A CA 1
ATOM 1670 C C . GLY A 1 209 ? -8.339 7.957 -23.208 1.00 45.41 209 GLY A C 1
ATOM 1671 O O . GLY A 1 209 ? -9.029 8.726 -23.874 1.00 45.41 209 GLY A O 1
ATOM 1672 N N . LYS A 1 210 ? -8.598 7.718 -21.916 1.00 45.75 210 LYS A N 1
ATOM 1673 C CA . LYS A 1 210 ? -9.532 8.545 -21.136 1.00 45.75 210 LYS A CA 1
ATOM 1674 C C . LYS A 1 210 ? -8.771 9.418 -20.148 1.00 45.75 210 LYS A C 1
ATOM 1676 O O . LYS A 1 210 ? -8.065 8.897 -19.292 1.00 45.75 210 LYS A O 1
ATOM 1681 N N . SER A 1 211 ? -8.926 10.733 -20.274 1.00 39.59 211 SER A N 1
ATOM 1682 C CA . SER A 1 211 ? -8.460 11.695 -19.279 1.00 39.59 211 SER A CA 1
ATOM 1683 C C . SER A 1 211 ? -9.274 11.559 -17.990 1.00 39.59 211 SER A C 1
ATOM 1685 O O . SER A 1 211 ? -10.477 11.272 -18.002 1.00 39.59 211 SER A O 1
ATOM 1687 N N . TRP A 1 212 ? -8.604 11.765 -16.859 1.00 37.94 212 TRP A N 1
ATOM 1688 C CA . TRP A 1 212 ? -9.251 11.999 -15.572 1.00 37.94 212 TRP A CA 1
ATOM 1689 C C . TRP A 1 212 ? -10.200 13.209 -15.706 1.00 37.94 212 TRP A C 1
ATOM 1691 O O . TRP A 1 212 ? -9.788 14.264 -16.180 1.00 37.94 212 TRP A O 1
ATOM 1701 N N . GLY A 1 213 ? -11.471 13.076 -15.311 1.00 39.53 213 GLY A N 1
ATOM 1702 C CA . GLY A 1 213 ? -12.376 14.230 -15.175 1.00 39.53 213 GLY A CA 1
ATOM 1703 C C . GLY A 1 213 ? -13.164 14.696 -16.412 1.00 39.53 213 GLY A C 1
ATOM 1704 O O . GLY A 1 213 ? -13.847 15.717 -16.321 1.00 39.53 213 GLY A O 1
ATOM 1705 N N . GLU A 1 214 ? -13.187 13.972 -17.537 1.00 34.16 214 GLU A N 1
ATOM 1706 C CA . GLU A 1 214 ? -14.164 14.274 -18.596 1.00 34.16 214 GLU A CA 1
ATOM 1707 C C . GLU A 1 214 ? -15.567 13.786 -18.204 1.00 34.16 214 GLU A C 1
ATOM 1709 O O . GLU A 1 214 ? -16.000 12.668 -18.506 1.00 34.16 214 GLU A O 1
ATOM 1714 N N . SER A 1 215 ? -16.324 14.668 -17.545 1.00 33.91 215 SER A N 1
ATOM 1715 C CA . SER A 1 215 ? -17.778 14.564 -17.564 1.00 33.91 215 SER A CA 1
ATOM 1716 C C . SER A 1 215 ? -18.210 14.582 -19.029 1.00 33.91 215 SER A C 1
ATOM 1718 O O . SER A 1 215 ? -17.975 15.538 -19.769 1.00 33.91 215 SER A O 1
ATOM 1720 N N . ARG A 1 216 ? -18.821 13.485 -19.490 1.00 35.78 216 ARG A N 1
ATOM 1721 C CA . ARG A 1 216 ? -19.518 13.494 -20.773 1.00 35.78 216 ARG A CA 1
ATOM 1722 C C . ARG A 1 216 ? -20.531 14.623 -20.694 1.00 35.78 216 ARG A C 1
ATOM 1724 O O . ARG A 1 216 ? -21.544 14.479 -20.011 1.00 35.78 216 ARG A O 1
ATOM 1731 N N . ASN A 1 217 ? -20.262 15.713 -21.401 1.00 35.97 217 ASN A N 1
ATOM 1732 C CA . ASN A 1 217 ? -21.227 16.761 -21.673 1.00 35.97 217 ASN A CA 1
ATOM 1733 C C . ASN A 1 217 ? -22.355 16.122 -22.497 1.00 35.97 217 ASN A C 1
ATOM 1735 O O . ASN A 1 217 ? -22.373 16.169 -23.727 1.00 35.97 217 ASN A O 1
ATOM 1739 N N . ARG A 1 218 ? -23.290 15.446 -21.819 1.00 36.53 218 ARG A N 1
ATOM 1740 C CA . ARG A 1 218 ? -24.591 15.114 -22.381 1.00 36.53 218 ARG A CA 1
ATOM 1741 C C . ARG A 1 218 ? -25.316 16.444 -22.506 1.00 36.53 218 ARG A C 1
ATOM 1743 O O . ARG A 1 218 ? -26.006 16.875 -21.588 1.00 36.53 218 ARG A O 1
ATOM 1750 N N . ARG A 1 219 ? -25.130 17.113 -23.646 1.00 33.44 219 ARG A N 1
ATOM 1751 C CA . ARG A 1 219 ? -26.145 18.041 -24.133 1.00 33.44 219 ARG A CA 1
ATOM 1752 C C . ARG A 1 219 ? -27.396 17.206 -24.348 1.00 33.44 219 ARG A C 1
ATOM 1754 O O . ARG A 1 219 ? -27.467 16.427 -25.292 1.00 33.44 219 ARG A O 1
ATOM 1761 N N . TRP A 1 220 ? -28.328 17.332 -23.417 1.00 38.19 220 TRP A N 1
ATOM 1762 C CA . TRP A 1 220 ? -29.717 17.010 -23.673 1.00 38.19 220 TRP A CA 1
ATOM 1763 C C . TRP A 1 220 ? -30.206 18.004 -24.726 1.00 38.19 220 TRP A C 1
ATOM 1765 O O . TRP A 1 220 ? -30.307 19.200 -24.451 1.00 38.19 220 TRP A O 1
ATOM 1775 N N . ILE A 1 221 ? -30.414 17.506 -25.941 1.00 38.44 221 ILE A N 1
ATOM 1776 C CA . ILE A 1 221 ? -31.380 18.053 -26.892 1.00 38.44 221 ILE A CA 1
ATOM 1777 C C . ILE A 1 221 ? -32.365 16.922 -27.152 1.00 38.44 221 ILE A C 1
ATOM 1779 O O . ILE A 1 221 ? -31.875 15.789 -27.370 1.00 38.44 221 ILE A O 1
#

Sequence (221 aa):
MTIVDRDSPLAIAMWDFSWLERHYEGGAYSDWGQILDELTVRGYNALRIDPYPHLVSIDPYREWTLPPAFDAGDWGASTTAQVQVLPALVEFLEKCEDRDISVALSSWFREDSTNARRGIHAPRDLATVWIDLLDEIAEAGLLDTIAWVDLCNEFPHPDWAPYFNRPEDDHSTSRRSPASRRWVSESIAAVRDAYPGQAYCVSETAGPGKSWGESRNRRWI